Protein AF-A0A359EDD3-F1 (afdb_monomer_lite)

pLDDT: mean 87.88, std 15.97, range [33.66, 98.75]

Radius of gyration: 19.62 Å; chains: 1; bounding box: 52×40×59 Å

Foldseek 3Di:
DAAEEEEEEPDLLSVLLCVLVQLVVVVVVNHAYEYEDEPPDDPVSCVVCVVSVHHYDYPPDPDPPVDDPDDDDDDPDPDPQPPVNVVLVVLLLDLQSLQVVLLVVLVVLLVVLLCCCVVNNHQAYEYQFQQDQDNNLSNLQNCVVVVRAYEHEHPDDDQLVNLVVVLVPDPVNVQFWCPDPVSVVVCVVQVLQWDDDPPTITGSDRNSNQVSCVVSVSHFSRNSATQSGRHQAYEDQDPVRLVVSVVVPRDNNRYDDDHRSSCVVVVD

Sequence (268 aa):
MRPRVLFVPIHVASMVEMLPVAEQIAVEGRFEPLFFIFFAATRDQVEVLKQRGLSAIGPGLPTRDVNSQNEAAAPIVDKPLSFRKRIAKWMSHTTPTAFIWHWVEYLRMRDKARRVLRQERVAALVVLGDRHVGWETAFLREGNHLQIPSLIIPYSLTAPEGAFAYRRTLDDLHLYQVNTPFRRFIQHKYPIWTQQEGDDTFFFIPLGNALAAQVCGMMPDNPWVLGGGRATRMAVESRRLQKMLLAQGVAAEKMAVTGRASVDQITA

Structure (mmCIF, N/CA/C/O backbone):
data_AF-A0A359EDD3-F1
#
_entry.id   AF-A0A359EDD3-F1
#
loop_
_atom_site.group_PDB
_atom_site.id
_atom_site.type_symbol
_atom_site.label_atom_id
_atom_site.label_alt_id
_atom_site.label_comp_id
_atom_site.label_asym_id
_atom_site.label_entity_id
_atom_site.label_seq_id
_atom_site.pdbx_PDB_ins_code
_atom_site.Cartn_x
_atom_site.Cartn_y
_atom_site.Cartn_z
_atom_site.occupancy
_atom_site.B_iso_or_equiv
_atom_site.auth_seq_id
_atom_site.auth_comp_id
_atom_site.auth_asym_id
_atom_site.auth_atom_id
_atom_site.pdbx_PDB_model_num
ATOM 1 N N . MET A 1 1 ? -6.463 -5.759 27.269 1.00 80.06 1 MET A N 1
ATOM 2 C CA . MET A 1 1 ? -6.341 -4.826 26.125 1.00 80.06 1 MET A CA 1
ATOM 3 C C . MET A 1 1 ? -7.220 -5.328 24.994 1.00 80.06 1 MET A C 1
ATOM 5 O O . MET A 1 1 ? -7.216 -6.534 24.757 1.00 80.06 1 MET A O 1
ATOM 9 N N . ARG A 1 2 ? -7.998 -4.436 24.368 1.00 92.88 2 ARG A N 1
ATOM 10 C CA . ARG A 1 2 ? -8.864 -4.764 23.224 1.00 92.88 2 ARG A CA 1
ATOM 11 C C . ARG A 1 2 ? -8.000 -5.095 21.991 1.00 92.88 2 ARG A C 1
ATOM 13 O O . ARG A 1 2 ? -6.892 -4.566 21.899 1.00 92.88 2 ARG A O 1
ATOM 20 N N . PRO A 1 3 ? -8.445 -5.985 21.086 1.00 96.94 3 PRO A N 1
ATOM 21 C CA . PRO A 1 3 ? -7.767 -6.190 19.808 1.00 96.94 3 PRO A CA 1
ATOM 22 C C . PRO A 1 3 ? -7.764 -4.896 18.986 1.00 96.94 3 PRO A C 1
ATOM 24 O O . PRO A 1 3 ? -8.711 -4.108 19.064 1.00 96.94 3 PRO A O 1
ATOM 27 N N . ARG A 1 4 ? -6.706 -4.674 18.200 1.00 98.38 4 ARG A N 1
ATOM 28 C CA . ARG A 1 4 ? -6.521 -3.421 17.454 1.00 98.38 4 ARG A CA 1
ATOM 29 C C . ARG A 1 4 ? -6.809 -3.572 15.964 1.00 98.38 4 ARG A C 1
ATOM 31 O O . ARG A 1 4 ? -6.508 -4.613 15.379 1.00 98.38 4 ARG A O 1
ATOM 38 N N . VAL A 1 5 ? -7.340 -2.520 15.345 1.00 98.69 5 VAL A N 1
ATOM 39 C CA . VAL A 1 5 ? -7.411 -2.383 13.880 1.00 98.69 5 VAL A CA 1
ATOM 40 C C . VAL A 1 5 ? -6.332 -1.401 13.452 1.00 98.69 5 VAL A C 1
ATOM 42 O O . VAL A 1 5 ? -6.341 -0.247 13.880 1.00 98.69 5 VAL A O 1
ATOM 45 N N . LEU A 1 6 ? -5.376 -1.871 12.651 1.00 98.69 6 LEU A N 1
ATOM 46 C CA . LEU A 1 6 ? -4.232 -1.067 12.230 1.00 98.69 6 LEU A CA 1
ATOM 47 C C . LEU A 1 6 ? -4.514 -0.390 10.888 1.00 98.69 6 LEU A C 1
ATOM 49 O O . LEU A 1 6 ? -4.650 -1.062 9.868 1.00 98.69 6 LEU A O 1
ATOM 53 N N . PHE A 1 7 ? -4.524 0.936 10.892 1.00 98.31 7 PHE A N 1
ATOM 54 C CA . PHE A 1 7 ? -4.644 1.791 9.718 1.00 98.31 7 PHE A CA 1
ATOM 55 C C . PHE A 1 7 ? -3.257 2.179 9.209 1.00 98.31 7 PHE A C 1
ATOM 57 O O . PHE A 1 7 ? -2.416 2.646 9.980 1.00 98.31 7 PHE A O 1
ATOM 64 N N . VAL A 1 8 ? -3.003 2.006 7.913 1.00 97.19 8 VAL A N 1
ATOM 65 C CA . VAL A 1 8 ? -1.691 2.252 7.291 1.00 97.19 8 VAL A CA 1
ATOM 66 C C . VAL A 1 8 ? -1.825 3.299 6.175 1.00 97.19 8 VAL A C 1
ATOM 68 O O . VAL A 1 8 ? -1.763 2.954 4.995 1.00 97.19 8 VAL A O 1
ATOM 71 N N . PRO A 1 9 ? -2.034 4.585 6.512 1.00 94.88 9 PRO A N 1
ATOM 72 C CA . PRO A 1 9 ? -2.100 5.644 5.512 1.00 94.88 9 PRO A CA 1
ATOM 73 C C . PRO A 1 9 ? -0.720 5.925 4.906 1.00 94.88 9 PRO A C 1
ATOM 75 O O . PRO A 1 9 ? 0.294 5.933 5.606 1.00 94.88 9 PRO A O 1
ATOM 78 N N . ILE A 1 10 ? -0.682 6.225 3.608 1.00 91.38 10 ILE A N 1
ATOM 79 C CA . ILE A 1 10 ? 0.565 6.535 2.885 1.00 91.38 10 ILE A CA 1
ATOM 80 C C . ILE A 1 10 ? 0.790 8.040 2.691 1.00 91.38 10 ILE A C 1
ATOM 82 O O . ILE A 1 10 ? 1.907 8.474 2.422 1.00 91.38 10 ILE A O 1
ATOM 86 N N . HIS A 1 11 ? -0.267 8.839 2.842 1.00 89.94 11 HIS A N 1
ATOM 87 C CA . HIS A 1 11 ? -0.243 10.301 2.819 1.00 89.94 11 HIS A CA 1
ATOM 88 C C . HIS A 1 11 ? -1.391 10.884 3.658 1.00 89.94 11 HIS A C 1
ATOM 90 O O . HIS A 1 11 ? -2.332 10.186 4.040 1.00 89.94 11 HIS A O 1
ATOM 96 N N . VAL A 1 12 ? -1.367 12.196 3.890 1.00 89.88 12 VAL A N 1
ATOM 97 C CA . VAL A 1 12 ? -2.357 12.914 4.717 1.00 89.88 12 VAL A CA 1
ATOM 98 C C . VAL A 1 12 ? -3.788 12.669 4.253 1.00 89.88 12 VAL A C 1
ATOM 100 O O . VAL A 1 12 ? -4.636 12.292 5.051 1.00 89.88 12 VAL A O 1
ATOM 103 N N . ALA A 1 13 ? -4.053 12.806 2.952 1.00 90.56 13 ALA A N 1
ATOM 104 C CA . ALA A 1 13 ? -5.409 12.622 2.440 1.00 90.56 13 ALA A CA 1
ATOM 105 C C . ALA A 1 13 ? -5.946 11.190 2.654 1.00 90.56 13 ALA A C 1
ATOM 107 O O . ALA A 1 13 ? -7.120 11.018 2.951 1.00 90.56 13 ALA A O 1
ATOM 108 N N . SER A 1 14 ? -5.077 10.170 2.617 1.00 91.94 14 SER A N 1
ATOM 109 C CA . SER A 1 14 ? -5.462 8.788 2.925 1.00 91.94 14 SER A CA 1
ATOM 110 C C . SER A 1 14 ? -5.741 8.576 4.406 1.00 91.94 14 SER A C 1
ATOM 112 O O . SER A 1 14 ? -6.613 7.794 4.755 1.00 91.94 14 SER A O 1
ATOM 114 N N . MET A 1 15 ? -5.034 9.300 5.280 1.00 93.69 15 MET A N 1
ATOM 115 C CA . MET A 1 15 ? -5.335 9.299 6.708 1.00 93.69 15 MET A CA 1
ATOM 116 C C . MET A 1 15 ? -6.723 9.890 6.949 1.00 93.69 15 MET A C 1
ATOM 118 O O . MET A 1 15 ? -7.515 9.268 7.643 1.00 93.69 15 MET A O 1
ATOM 122 N N . VAL A 1 16 ? -7.032 11.036 6.333 1.00 92.44 16 VAL A N 1
ATOM 123 C CA . VAL A 1 16 ? -8.348 11.686 6.440 1.00 92.44 16 VAL A CA 1
ATOM 124 C C . VAL A 1 16 ? -9.464 10.772 5.932 1.00 92.44 16 VAL A C 1
ATOM 126 O O . VAL A 1 16 ? -10.475 10.637 6.610 1.00 92.44 16 VAL A O 1
ATOM 129 N N . GLU A 1 17 ? -9.257 10.080 4.809 1.00 93.00 17 GLU A N 1
ATOM 130 C CA . GLU A 1 17 ? -10.226 9.112 4.272 1.00 93.00 17 GLU A CA 1
ATOM 131 C C . GLU A 1 17 ? -10.519 7.955 5.241 1.00 93.00 17 GLU A C 1
ATOM 133 O O . GLU A 1 17 ? -11.627 7.428 5.279 1.00 93.00 17 GLU A O 1
ATOM 138 N N . MET A 1 18 ? -9.529 7.563 6.044 1.00 95.88 18 MET A N 1
ATOM 139 C CA . MET A 1 18 ? -9.649 6.483 7.022 1.00 95.88 18 MET A CA 1
ATOM 140 C C . MET A 1 18 ? -10.273 6.924 8.355 1.00 95.88 18 MET A C 1
ATOM 142 O O . MET A 1 18 ? -10.717 6.059 9.112 1.00 95.88 18 MET A O 1
ATOM 146 N N . LEU A 1 19 ? -10.307 8.230 8.665 1.00 95.75 19 LEU A N 1
ATOM 147 C CA . LEU A 1 19 ? -10.782 8.740 9.960 1.00 95.75 19 LEU A CA 1
ATOM 148 C C . LEU A 1 19 ? -12.227 8.330 10.282 1.00 95.75 19 LEU A C 1
ATOM 150 O O . LEU A 1 19 ? -12.414 7.784 11.367 1.00 95.75 19 LEU A O 1
ATOM 154 N N . PRO A 1 20 ? -13.222 8.487 9.384 1.00 95.69 20 PRO A N 1
ATOM 155 C CA . PRO A 1 20 ? -14.606 8.123 9.700 1.00 95.69 20 PRO A CA 1
ATOM 156 C C . PRO A 1 20 ? -14.750 6.646 10.087 1.00 95.69 20 PRO A C 1
ATOM 158 O O . PRO A 1 20 ? -15.452 6.301 11.034 1.00 95.69 20 PRO A O 1
ATOM 161 N N . VAL A 1 21 ? -14.012 5.762 9.405 1.00 96.56 21 VAL A N 1
ATOM 162 C CA . VAL A 1 21 ? -14.005 4.326 9.717 1.00 96.56 21 VAL A CA 1
ATOM 163 C C . VAL A 1 21 ? -13.334 4.057 11.063 1.00 96.56 21 VAL A C 1
ATOM 165 O O . VAL A 1 21 ? -13.834 3.259 11.852 1.00 96.56 21 VAL A O 1
ATOM 168 N N . ALA A 1 22 ? -12.214 4.721 11.356 1.00 97.56 22 ALA A N 1
ATOM 169 C CA . ALA A 1 22 ? -11.535 4.584 12.642 1.00 97.56 22 ALA A CA 1
ATOM 170 C C . ALA A 1 22 ? -12.403 5.067 13.816 1.00 97.56 22 ALA A C 1
ATOM 172 O O . ALA A 1 22 ? -12.448 4.407 14.853 1.00 97.56 22 ALA A O 1
ATOM 173 N N . GLU A 1 23 ? -13.107 6.184 13.645 1.00 96.38 23 GLU A N 1
ATOM 174 C CA . GLU A 1 23 ? -14.012 6.757 14.644 1.00 96.38 23 GLU A CA 1
ATOM 175 C C . GLU A 1 23 ? -15.200 5.841 14.913 1.00 96.38 23 GLU A C 1
ATOM 177 O O . GLU A 1 23 ? -15.484 5.535 16.070 1.00 96.38 23 GLU A O 1
ATOM 182 N N . GLN A 1 24 ? -15.828 5.316 13.860 1.00 96.06 24 GLN A N 1
ATOM 183 C CA . GLN A 1 24 ? -16.922 4.362 14.003 1.00 96.06 24 GLN A CA 1
ATOM 184 C C . GLN A 1 24 ? -16.474 3.093 14.750 1.00 96.06 24 GLN A C 1
ATOM 186 O O . GLN A 1 24 ? -17.150 2.640 15.674 1.00 96.06 24 GLN A O 1
ATOM 191 N N . ILE A 1 25 ? -15.287 2.562 14.431 1.00 96.81 25 ILE A N 1
ATOM 192 C CA . ILE A 1 25 ? -14.702 1.418 15.148 1.00 96.81 25 ILE A CA 1
ATOM 193 C C . ILE A 1 25 ? -14.463 1.741 16.632 1.00 96.81 25 ILE A C 1
ATOM 195 O O . ILE A 1 25 ? -14.704 0.887 17.491 1.00 96.81 25 ILE A O 1
ATOM 199 N N . ALA A 1 26 ? -13.997 2.954 16.947 1.00 96.69 26 ALA A N 1
ATOM 200 C CA . ALA A 1 26 ? -13.789 3.388 18.327 1.00 96.69 26 ALA A CA 1
ATOM 201 C C . ALA A 1 26 ? -15.108 3.469 19.110 1.00 96.69 26 ALA A C 1
ATOM 203 O O . ALA A 1 26 ? -15.165 2.987 20.244 1.00 96.69 26 ALA A O 1
ATOM 204 N N . VAL A 1 27 ? -16.161 4.026 18.499 1.00 96.56 27 VAL A N 1
ATOM 205 C CA . VAL A 1 27 ? -17.504 4.154 19.091 1.00 96.56 27 VAL A CA 1
ATOM 206 C C . VAL A 1 27 ? -18.114 2.784 19.386 1.00 96.56 27 VAL A C 1
ATOM 208 O O . VAL A 1 27 ? -18.634 2.567 20.478 1.00 96.56 27 VAL A O 1
ATOM 211 N N . GLU A 1 28 ? -17.998 1.828 18.462 1.00 96.19 28 GLU A N 1
ATOM 212 C CA . GLU A 1 28 ? -18.491 0.458 18.668 1.00 96.19 28 GLU A CA 1
ATOM 213 C C . GLU A 1 28 ? -17.780 -0.273 19.815 1.00 96.19 28 GLU A C 1
ATOM 215 O O . GLU A 1 28 ? -18.308 -1.234 20.379 1.00 96.19 28 GLU A O 1
ATOM 220 N N . GLY A 1 29 ? -16.555 0.140 20.151 1.00 95.25 29 GLY A N 1
ATOM 221 C CA . GLY A 1 29 ? -15.815 -0.330 21.319 1.00 95.25 29 GLY A CA 1
ATOM 222 C C . GLY A 1 29 ? -15.341 -1.786 21.258 1.00 95.25 29 GLY A C 1
ATOM 223 O O . GLY A 1 29 ? -14.688 -2.244 22.200 1.00 95.25 29 GLY A O 1
ATOM 224 N N . ARG A 1 30 ? -15.623 -2.517 20.170 1.00 96.94 30 ARG A N 1
ATOM 225 C CA . ARG A 1 30 ? -15.166 -3.905 19.952 1.00 96.94 30 ARG A CA 1
ATOM 226 C C . ARG A 1 30 ? -13.672 -3.981 19.655 1.00 96.94 30 ARG A C 1
ATOM 228 O O . ARG A 1 30 ? -12.996 -4.895 20.127 1.00 96.94 30 ARG A O 1
ATOM 235 N N . PHE A 1 31 ? -13.162 -3.004 18.911 1.00 97.88 31 PHE A N 1
ATOM 236 C CA . PHE A 1 31 ? -11.750 -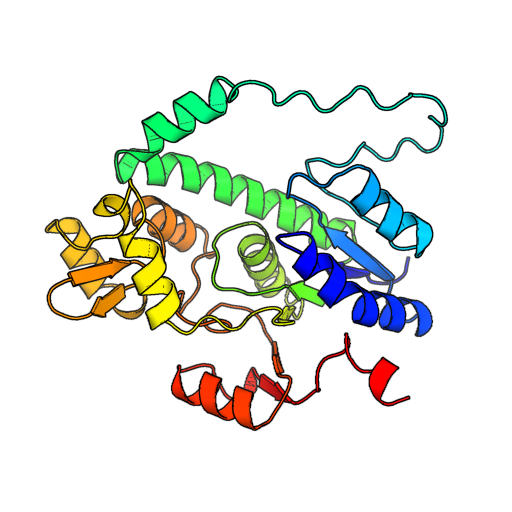2.872 18.577 1.00 97.88 31 PHE A CA 1
ATOM 237 C C . PHE A 1 31 ? -11.234 -1.485 18.952 1.00 97.88 31 PHE A C 1
ATOM 239 O O . PHE A 1 31 ? -12.005 -0.557 19.179 1.00 97.88 31 PHE A O 1
ATOM 246 N N . GLU A 1 32 ? -9.914 -1.349 19.023 1.00 97.88 32 GLU A N 1
ATOM 247 C CA . GLU A 1 32 ? -9.246 -0.061 19.205 1.00 97.88 32 GLU A CA 1
ATOM 248 C C . GLU A 1 32 ? -8.505 0.322 17.908 1.00 97.88 32 GLU A C 1
ATOM 250 O O . GLU A 1 32 ? -7.659 -0.452 17.443 1.00 97.88 32 GLU A O 1
ATOM 255 N N . PRO A 1 33 ? -8.802 1.478 17.288 1.00 98.19 33 PRO A N 1
ATOM 256 C CA . PRO A 1 33 ? -8.086 1.924 16.100 1.00 98.19 33 PRO A CA 1
ATOM 257 C C . PRO A 1 33 ? -6.659 2.367 16.448 1.00 98.19 33 PRO A C 1
ATOM 259 O O . PRO A 1 33 ? -6.413 3.060 17.438 1.00 98.19 33 PRO A O 1
ATOM 262 N N . LEU A 1 34 ? -5.708 1.991 15.598 1.00 97.69 34 LEU A N 1
ATOM 263 C CA . LEU A 1 34 ? -4.304 2.369 15.705 1.00 97.69 34 LEU A CA 1
ATOM 264 C C . LEU A 1 34 ? -3.781 2.783 14.331 1.00 97.69 34 LEU A C 1
ATOM 266 O O . LEU A 1 34 ? -3.897 2.022 13.379 1.00 97.69 34 LEU A O 1
ATOM 270 N N . PHE A 1 35 ? -3.152 3.948 14.224 1.00 97.12 35 PHE A N 1
ATOM 271 C CA . PHE A 1 35 ? -2.538 4.412 12.981 1.00 97.12 35 PHE A CA 1
ATOM 272 C C . PHE A 1 35 ? -1.037 4.118 12.951 1.00 97.12 35 PHE A C 1
ATOM 274 O O . PHE A 1 35 ? -0.317 4.400 13.908 1.00 97.12 35 PHE A O 1
ATOM 281 N N . PHE A 1 36 ? -0.540 3.595 11.830 1.00 96.00 36 PHE A N 1
ATOM 282 C CA . PHE A 1 36 ? 0.887 3.478 11.549 1.00 96.00 36 PHE A CA 1
ATOM 28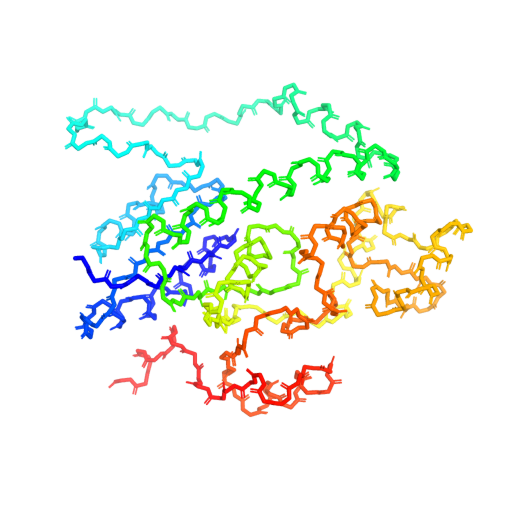3 C C . PHE A 1 36 ? 1.334 4.586 10.589 1.00 96.00 36 PHE A C 1
ATOM 285 O O . PHE A 1 36 ? 1.126 4.500 9.379 1.00 96.00 36 PHE A O 1
ATOM 292 N N . ILE A 1 37 ? 1.975 5.625 11.124 1.00 92.69 37 ILE A N 1
ATOM 293 C CA . ILE A 1 37 ? 2.382 6.818 10.375 1.00 92.69 37 ILE A CA 1
ATOM 294 C C . ILE A 1 37 ? 3.864 6.732 10.004 1.00 92.69 37 ILE A C 1
ATOM 296 O O . ILE A 1 37 ? 4.741 6.723 10.868 1.00 92.69 37 ILE A O 1
ATOM 300 N N . PHE A 1 38 ? 4.163 6.672 8.707 1.00 88.50 38 PHE A N 1
ATOM 301 C CA . PHE A 1 38 ? 5.537 6.515 8.205 1.00 88.50 38 PHE A CA 1
ATOM 302 C C . PHE A 1 38 ? 5.953 7.541 7.149 1.00 88.50 38 PHE A C 1
ATOM 304 O O . PHE A 1 38 ? 7.121 7.566 6.758 1.00 88.50 38 PHE A O 1
ATOM 311 N N . PHE A 1 39 ? 5.025 8.374 6.685 1.00 82.44 39 PHE A N 1
ATOM 312 C CA . PHE A 1 39 ? 5.356 9.559 5.903 1.00 82.44 39 PHE A CA 1
ATOM 313 C C . PHE A 1 39 ? 5.823 10.684 6.836 1.00 82.44 39 PHE A C 1
ATOM 315 O O . PHE A 1 39 ? 5.718 10.573 8.060 1.00 82.44 39 PHE A O 1
ATOM 322 N N . ALA A 1 40 ? 6.377 11.755 6.262 1.00 72.62 40 ALA A N 1
ATOM 323 C CA . ALA A 1 40 ? 6.749 12.953 7.008 1.00 72.62 40 ALA A CA 1
ATOM 324 C C . ALA A 1 40 ? 5.478 13.647 7.512 1.00 72.62 40 ALA A C 1
ATOM 326 O O . ALA A 1 40 ? 4.966 14.567 6.878 1.00 72.62 40 ALA A O 1
ATOM 327 N N . ALA A 1 41 ? 4.929 13.136 8.609 1.00 65.50 41 ALA A N 1
ATOM 328 C CA . ALA A 1 41 ? 3.743 13.707 9.197 1.00 65.50 41 ALA A CA 1
ATOM 329 C C . ALA A 1 41 ? 4.098 15.012 9.900 1.00 65.50 41 ALA A C 1
ATOM 331 O O . ALA A 1 41 ? 5.079 15.082 10.647 1.00 65.50 41 ALA A O 1
ATOM 332 N N . THR A 1 42 ? 3.313 16.055 9.648 1.00 71.94 42 THR A N 1
ATOM 333 C CA . THR A 1 42 ? 3.446 17.304 10.398 1.00 71.94 42 THR A CA 1
ATOM 334 C C . THR A 1 42 ? 2.980 17.077 11.837 1.00 71.94 42 THR A C 1
ATOM 336 O O . THR A 1 42 ? 2.195 16.162 12.107 1.00 71.94 42 THR A O 1
ATOM 339 N N . ARG A 1 43 ? 3.448 17.911 12.779 1.00 72.62 43 ARG A N 1
ATOM 340 C CA . ARG A 1 43 ? 2.944 17.888 14.167 1.00 72.62 43 ARG A CA 1
ATOM 341 C C . ARG A 1 43 ? 1.412 17.965 14.185 1.00 72.62 43 ARG A C 1
ATOM 343 O O . ARG A 1 43 ? 0.784 17.196 14.903 1.00 72.62 43 ARG A O 1
ATOM 350 N N . ASP A 1 44 ? 0.841 18.783 13.304 1.00 75.25 44 ASP A N 1
ATOM 351 C CA . ASP A 1 44 ? -0.604 18.973 13.163 1.00 75.25 44 ASP A CA 1
ATOM 352 C C . ASP A 1 44 ? -1.348 17.674 12.840 1.00 75.25 44 ASP A C 1
ATOM 354 O O . ASP A 1 44 ? -2.427 17.434 13.360 1.00 75.25 44 ASP A O 1
ATOM 358 N N . GLN A 1 45 ? -0.775 16.784 12.029 1.00 79.25 45 GLN A N 1
ATOM 359 C CA . GLN A 1 45 ? -1.445 15.534 11.646 1.00 79.25 45 GLN A CA 1
ATOM 360 C C . GLN A 1 45 ? -1.502 14.532 12.795 1.00 79.25 45 GLN A C 1
ATOM 362 O O . GLN A 1 45 ? -2.498 13.831 12.966 1.00 79.25 45 GLN A O 1
ATOM 367 N N . VAL A 1 46 ? -0.443 14.479 13.602 1.00 82.06 46 VAL A N 1
ATOM 368 C CA . VAL A 1 46 ? -0.435 13.689 14.838 1.00 82.06 46 VAL A CA 1
ATOM 369 C C . VAL A 1 46 ? -1.409 14.293 15.846 1.00 82.06 46 VAL A C 1
ATOM 371 O O . VAL A 1 46 ? -2.096 13.558 16.552 1.00 82.06 46 VAL A O 1
ATOM 374 N N . GLU A 1 47 ? -1.499 15.621 15.888 1.00 84.75 47 GLU A N 1
ATOM 375 C CA . GLU A 1 47 ? -2.422 16.335 16.763 1.00 84.75 47 GLU A CA 1
ATOM 376 C C . GLU A 1 47 ? -3.887 16.100 16.376 1.00 84.75 47 GLU A C 1
ATOM 378 O O . GLU A 1 47 ? -4.699 15.851 17.260 1.00 84.75 47 GLU A O 1
ATOM 383 N N . VAL A 1 48 ? -4.222 16.036 15.080 1.00 89.06 48 VAL A N 1
ATOM 384 C CA . VAL A 1 48 ? -5.572 15.657 14.614 1.00 89.06 48 VAL A CA 1
ATOM 385 C C . VAL A 1 48 ? -5.985 14.288 15.161 1.00 89.06 48 VAL A C 1
ATOM 387 O O . VAL A 1 48 ? -7.118 14.125 15.610 1.00 89.06 48 VAL A O 1
ATOM 390 N N . LEU A 1 49 ? -5.078 13.305 15.161 1.00 91.75 49 LEU A N 1
ATOM 391 C CA . LEU A 1 49 ? -5.364 11.984 15.729 1.00 91.75 49 LEU A CA 1
ATOM 392 C C . LEU A 1 49 ? -5.574 12.063 17.246 1.00 91.75 49 LEU A C 1
ATOM 394 O O . LEU A 1 49 ? -6.543 11.503 17.753 1.00 91.75 49 LEU A O 1
ATOM 398 N N . LYS A 1 50 ? -4.725 12.808 17.964 1.00 89.94 50 LYS A N 1
ATOM 399 C CA . LYS A 1 50 ? -4.853 12.993 19.418 1.00 89.94 50 LYS A CA 1
ATOM 400 C C . LYS A 1 50 ? -6.151 13.691 19.815 1.00 89.94 50 LYS A C 1
ATOM 402 O O . LYS A 1 50 ? -6.820 13.223 20.730 1.00 89.94 50 LYS A O 1
ATOM 407 N N . GLN A 1 51 ? -6.525 14.765 19.120 1.00 92.06 51 GLN A N 1
ATOM 408 C CA . GLN A 1 51 ? -7.768 15.507 19.355 1.00 92.06 51 GLN A CA 1
ATOM 409 C C . GLN A 1 51 ? -9.008 14.627 19.163 1.00 92.06 51 GLN A C 1
ATOM 411 O O . GLN A 1 51 ? -10.010 14.816 19.844 1.00 92.06 51 GLN A O 1
ATOM 416 N N . ARG A 1 52 ? -8.920 13.628 18.278 1.00 93.19 52 ARG A N 1
ATOM 417 C CA . ARG A 1 52 ? -9.965 12.623 18.034 1.00 93.19 52 ARG A CA 1
ATOM 418 C C . ARG A 1 52 ? -9.863 11.398 18.954 1.00 93.19 52 ARG A C 1
ATOM 420 O O . ARG A 1 52 ? -10.611 10.442 18.784 1.00 93.19 52 ARG A O 1
ATOM 427 N N . GLY A 1 53 ? -8.934 11.389 19.913 1.00 94.06 53 GLY A N 1
ATOM 428 C CA . GLY A 1 53 ? -8.716 10.261 20.825 1.00 94.06 53 GLY A CA 1
ATOM 429 C C . GLY A 1 53 ? -8.141 9.007 20.153 1.00 94.06 53 GLY A C 1
ATOM 430 O O . GLY A 1 53 ? -8.260 7.909 20.695 1.00 94.06 53 GLY A O 1
ATOM 431 N N . LEU A 1 54 ? -7.522 9.144 18.977 1.00 95.62 54 LEU A N 1
ATOM 432 C CA . LEU A 1 54 ? -6.970 8.044 18.187 1.00 95.62 54 LEU A CA 1
ATOM 433 C C . LEU A 1 54 ? -5.472 7.861 18.464 1.00 95.62 54 LEU A C 1
ATOM 435 O O . LEU A 1 54 ? -4.703 8.818 18.566 1.00 95.62 54 LEU A O 1
ATOM 439 N N . SER A 1 55 ? -5.038 6.603 18.556 1.00 94.44 55 SER A N 1
ATOM 440 C CA . SER A 1 55 ? -3.632 6.259 18.791 1.00 94.44 55 SER A CA 1
ATOM 441 C C . SER A 1 55 ? -2.832 6.192 17.491 1.00 94.44 55 SER A C 1
ATOM 443 O O . SER A 1 55 ? -3.329 5.723 16.466 1.00 94.44 55 SER A O 1
ATOM 445 N N . ALA A 1 56 ? -1.552 6.567 17.552 1.00 94.25 56 ALA A N 1
ATOM 446 C CA . ALA A 1 56 ? -0.617 6.435 16.439 1.00 94.25 56 ALA A CA 1
ATOM 447 C C . ALA A 1 56 ? 0.763 5.933 16.885 1.00 94.25 56 ALA A C 1
ATOM 449 O O . ALA A 1 56 ? 1.251 6.271 17.963 1.00 94.25 56 ALA A O 1
ATOM 450 N N . ILE A 1 57 ? 1.404 5.145 16.022 1.00 93.88 57 ILE A N 1
ATOM 451 C CA . ILE A 1 57 ? 2.789 4.671 16.127 1.00 93.88 57 ILE A CA 1
ATOM 452 C C . ILE A 1 57 ? 3.496 4.864 14.782 1.00 93.88 57 ILE A C 1
ATOM 454 O O . ILE A 1 57 ? 2.855 4.961 13.739 1.00 93.88 57 ILE A O 1
ATOM 458 N N . GLY A 1 58 ? 4.826 4.919 14.767 1.00 90.50 58 GLY A N 1
ATOM 459 C CA . GLY A 1 58 ? 5.542 5.118 13.510 1.00 90.50 58 GLY A CA 1
ATOM 460 C C . GLY A 1 58 ? 7.043 5.329 13.672 1.00 90.50 58 GLY A C 1
ATOM 461 O O . GLY A 1 58 ? 7.493 5.694 14.753 1.00 90.50 58 GLY A O 1
ATOM 462 N N . PRO A 1 59 ? 7.856 5.094 12.625 1.00 80.94 59 PRO A N 1
ATOM 463 C CA . PRO A 1 59 ? 9.295 5.374 12.651 1.00 80.94 59 PRO A CA 1
ATOM 464 C C . PRO A 1 59 ? 9.655 6.857 12.846 1.00 80.94 59 PRO A C 1
ATOM 466 O O . PRO A 1 59 ? 10.792 7.127 13.213 1.00 80.94 59 PRO A O 1
ATOM 469 N N . GLY A 1 60 ? 8.735 7.789 12.576 1.00 65.75 60 GLY A N 1
ATOM 470 C CA . GLY A 1 60 ? 8.967 9.236 12.676 1.00 65.75 60 GLY A CA 1
ATOM 471 C C . GLY A 1 60 ? 8.173 9.941 13.776 1.00 65.75 60 GLY A C 1
ATOM 472 O O . GLY A 1 60 ? 8.225 11.164 13.852 1.00 65.75 60 GLY A O 1
ATOM 473 N N . LEU A 1 61 ? 7.424 9.202 14.600 1.00 70.75 61 LEU A N 1
ATOM 474 C CA . LEU A 1 61 ? 6.677 9.802 15.702 1.00 70.75 61 LEU A CA 1
ATOM 475 C C . LEU A 1 61 ? 7.584 9.947 16.928 1.00 70.75 61 LEU A C 1
ATOM 477 O O . LEU A 1 61 ? 8.400 9.050 17.165 1.00 70.75 61 LEU A O 1
ATOM 481 N N . PRO A 1 62 ? 7.442 11.033 17.715 1.00 59.09 62 PRO A N 1
ATOM 482 C CA . PRO A 1 62 ? 8.081 11.120 19.019 1.00 59.09 62 PRO A CA 1
ATOM 483 C C . PRO A 1 62 ? 7.755 9.846 19.796 1.00 59.09 62 PRO A C 1
ATOM 485 O O . PRO A 1 62 ? 6.591 9.434 19.859 1.00 59.09 62 PRO A O 1
ATOM 488 N N . THR A 1 63 ? 8.779 9.188 20.338 1.00 49.91 63 THR A N 1
ATOM 489 C CA . THR A 1 63 ? 8.563 8.100 21.290 1.00 49.91 63 THR A CA 1
ATOM 490 C C . THR A 1 63 ? 7.648 8.609 22.391 1.00 49.91 63 THR A C 1
ATOM 492 O O . THR A 1 63 ? 7.702 9.782 22.746 1.00 49.91 63 THR A O 1
ATOM 495 N N . ARG A 1 64 ? 6.757 7.730 22.846 1.00 44.94 64 ARG A N 1
ATOM 496 C CA . ARG A 1 64 ? 5.649 7.980 23.770 1.00 44.94 64 ARG A CA 1
ATOM 497 C C . ARG A 1 64 ? 6.167 8.480 25.132 1.00 44.94 64 ARG A C 1
ATOM 499 O O . ARG A 1 64 ? 6.113 7.740 26.104 1.00 44.94 64 ARG A O 1
ATOM 506 N N . ASP A 1 65 ? 6.686 9.702 25.197 1.00 35.62 65 ASP A N 1
ATOM 507 C CA . ASP A 1 65 ? 7.013 10.383 26.442 1.00 35.62 65 ASP A CA 1
ATOM 508 C C . ASP A 1 65 ? 5.736 11.019 26.966 1.00 35.62 65 ASP A C 1
ATOM 510 O O . ASP A 1 65 ? 5.195 11.978 26.418 1.00 35.62 65 ASP A O 1
ATOM 514 N N . VAL A 1 66 ? 5.229 10.417 28.034 1.00 40.91 66 VAL A N 1
ATOM 515 C CA . VAL A 1 66 ? 3.977 10.777 28.702 1.00 40.91 66 VAL A CA 1
ATOM 516 C C . VAL A 1 66 ? 4.092 12.117 29.456 1.00 40.91 66 VAL A C 1
ATOM 518 O O . VAL A 1 66 ? 3.087 12.588 29.963 1.00 40.91 66 VAL A O 1
ATOM 521 N N . ASN A 1 67 ? 5.257 12.788 29.481 1.00 34.44 67 ASN A N 1
ATOM 522 C CA . ASN A 1 67 ? 5.496 13.930 30.380 1.00 34.44 67 ASN A CA 1
ATOM 523 C C . ASN A 1 67 ? 6.211 15.175 29.805 1.00 34.44 67 ASN A C 1
ATOM 525 O O . ASN A 1 67 ? 6.553 16.060 30.582 1.00 34.44 67 ASN A O 1
ATOM 529 N N . SER A 1 68 ? 6.418 15.330 28.493 1.00 41.31 68 SER A N 1
ATOM 530 C CA . SER A 1 68 ? 7.073 16.542 27.949 1.00 41.31 68 SER A CA 1
ATOM 531 C C . SER A 1 68 ? 6.092 17.514 27.282 1.00 41.31 68 SER A C 1
ATOM 533 O O . SER A 1 68 ? 6.155 17.804 26.088 1.00 41.31 68 SER A O 1
ATOM 535 N N . GLN A 1 69 ? 5.182 18.080 28.078 1.00 39.69 69 GLN A N 1
ATOM 536 C CA . GLN A 1 69 ? 4.549 19.357 27.736 1.00 39.69 69 GLN A CA 1
ATOM 537 C C . GLN A 1 69 ? 5.554 20.478 28.033 1.00 39.69 69 GLN A C 1
ATOM 539 O O . GLN A 1 69 ? 5.566 20.966 29.154 1.00 39.69 69 GLN A O 1
ATOM 544 N N . ASN A 1 70 ? 6.456 20.797 27.095 1.00 41.25 70 ASN A N 1
ATOM 545 C CA . ASN A 1 70 ? 7.108 22.115 26.925 1.00 41.25 70 ASN A CA 1
ATOM 546 C C . ASN A 1 70 ? 8.349 22.024 26.020 1.00 41.25 70 ASN A C 1
ATOM 548 O O . ASN A 1 70 ? 9.465 22.279 26.458 1.00 41.25 70 ASN A O 1
ATOM 552 N N . GLU A 1 71 ? 8.165 21.734 24.732 1.00 40.12 71 GLU A N 1
ATOM 553 C CA . GLU A 1 71 ? 9.159 22.137 23.729 1.00 40.12 71 GLU A CA 1
ATOM 554 C C . GLU A 1 71 ? 8.461 22.762 22.519 1.00 40.12 71 GLU A C 1
ATOM 556 O O . GLU A 1 71 ? 7.846 22.091 21.676 1.00 40.12 71 GLU A O 1
ATOM 561 N N . ALA A 1 72 ? 8.554 24.094 22.465 1.00 40.53 72 ALA A N 1
ATOM 562 C CA . ALA A 1 72 ? 8.143 24.910 21.336 1.00 40.53 72 ALA A CA 1
ATOM 563 C C . ALA A 1 72 ? 8.700 24.327 20.028 1.00 40.53 72 ALA A C 1
ATOM 565 O O . ALA A 1 72 ? 9.850 23.892 19.943 1.00 40.53 72 ALA A O 1
ATOM 566 N N . ALA A 1 73 ? 7.848 24.273 19.005 1.00 41.00 73 ALA A N 1
ATOM 567 C CA . ALA A 1 73 ? 8.203 23.740 17.701 1.00 41.00 73 ALA A CA 1
ATOM 568 C C . ALA A 1 73 ? 9.315 24.578 17.067 1.00 41.00 73 ALA A C 1
ATOM 570 O O . ALA A 1 73 ? 9.068 25.676 16.575 1.00 41.00 73 ALA A O 1
ATOM 571 N N . ALA A 1 74 ? 10.535 24.040 17.040 1.00 35.69 74 ALA A N 1
ATOM 572 C CA . ALA A 1 74 ? 11.544 24.540 16.125 1.00 35.69 74 ALA A CA 1
ATOM 573 C C . ALA A 1 74 ? 11.003 24.408 14.686 1.00 35.69 74 ALA A C 1
ATOM 575 O O . ALA A 1 74 ? 10.436 23.358 14.349 1.00 35.69 74 ALA A O 1
ATOM 576 N N . PRO A 1 75 ? 11.153 25.441 13.839 1.00 33.66 75 PRO A N 1
ATOM 577 C CA . PRO A 1 75 ? 10.706 25.388 12.456 1.00 33.66 75 PRO A CA 1
ATOM 578 C C . PRO A 1 75 ? 11.367 24.208 11.740 1.00 33.66 75 PRO A C 1
ATOM 580 O O . PRO A 1 75 ? 12.570 23.962 11.878 1.00 33.66 75 PRO A O 1
ATOM 583 N N . ILE A 1 76 ? 10.568 23.462 10.975 1.00 45.34 76 ILE A N 1
ATOM 584 C CA . ILE A 1 76 ? 11.063 22.402 10.097 1.00 45.34 76 ILE A CA 1
ATOM 585 C C . ILE A 1 76 ? 11.761 23.102 8.929 1.00 45.34 76 ILE A C 1
ATOM 587 O O . ILE A 1 76 ? 11.161 23.390 7.902 1.00 45.34 76 ILE A O 1
ATOM 591 N N . VAL A 1 77 ? 13.034 23.435 9.125 1.00 35.94 77 VAL A N 1
ATOM 592 C CA . VAL A 1 77 ? 13.933 23.838 8.045 1.00 35.94 77 VAL A CA 1
ATOM 593 C C . VAL A 1 77 ? 14.056 22.643 7.104 1.00 35.94 77 VAL A C 1
ATOM 595 O O . VAL A 1 77 ? 14.345 21.536 7.574 1.00 35.94 77 VAL A O 1
ATOM 598 N N . ASP A 1 78 ? 13.854 22.857 5.801 1.00 39.84 78 ASP A N 1
ATOM 599 C CA . ASP A 1 78 ? 14.179 21.887 4.754 1.00 39.84 78 ASP A CA 1
ATOM 600 C C . ASP A 1 78 ? 15.659 21.517 4.874 1.00 39.84 78 ASP A C 1
ATOM 602 O O . ASP A 1 78 ? 16.558 22.183 4.357 1.00 39.84 78 ASP A O 1
ATOM 606 N N . LYS A 1 79 ? 15.941 20.466 5.650 1.00 40.44 79 LYS A N 1
ATOM 607 C CA . LYS A 1 79 ? 17.306 19.992 5.827 1.00 40.44 79 LYS A CA 1
ATOM 608 C C . LYS A 1 79 ? 17.774 19.483 4.463 1.00 40.44 79 LYS A C 1
ATOM 610 O O . LYS A 1 79 ? 17.074 18.654 3.870 1.00 40.44 79 LYS A O 1
ATOM 615 N N . PRO A 1 80 ? 18.950 19.919 3.974 1.00 43.44 80 PRO A N 1
ATOM 616 C CA . PRO A 1 80 ? 19.498 19.427 2.719 1.00 43.44 80 PRO A CA 1
ATOM 617 C C . PRO A 1 80 ? 19.495 17.897 2.725 1.00 43.44 80 PRO A C 1
ATOM 619 O O . PRO A 1 80 ? 19.746 17.278 3.766 1.00 43.44 80 PRO A O 1
ATOM 622 N N . LEU A 1 81 ? 19.167 17.297 1.571 1.00 47.44 81 LEU A N 1
ATOM 623 C CA . LEU A 1 81 ? 19.123 15.847 1.355 1.00 47.44 81 LEU A CA 1
ATOM 624 C C . LEU A 1 81 ? 20.277 15.181 2.110 1.00 47.44 81 LEU A C 1
ATOM 626 O O . LEU A 1 81 ? 21.443 15.362 1.753 1.00 47.44 81 LEU A O 1
ATOM 630 N N . SER A 1 82 ? 19.945 14.447 3.179 1.00 66.12 82 SER A N 1
ATOM 631 C CA . SER A 1 82 ? 20.958 13.844 4.042 1.00 66.12 82 SER A CA 1
ATOM 632 C C . SER A 1 82 ? 21.916 12.999 3.203 1.00 66.12 82 SER A C 1
ATOM 634 O O . SER A 1 8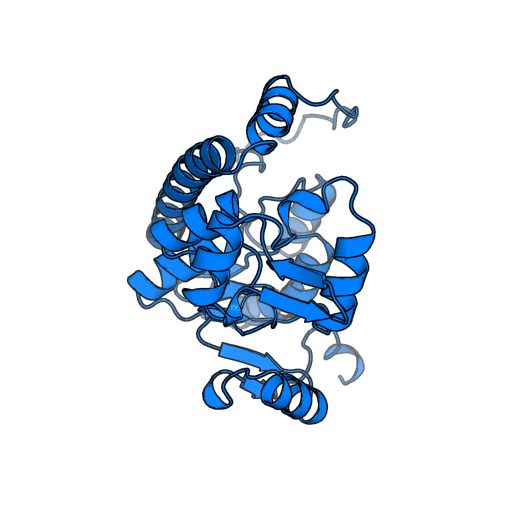2 ? 21.525 12.427 2.185 1.00 66.12 82 SER A O 1
ATOM 636 N N . PHE A 1 83 ? 23.177 12.895 3.619 1.00 60.94 83 PHE A N 1
ATOM 637 C CA . PHE A 1 83 ? 24.208 12.113 2.924 1.00 60.94 83 PHE A CA 1
ATOM 638 C C . PHE A 1 83 ? 23.719 10.710 2.501 1.00 60.94 83 PHE A C 1
ATOM 640 O O . PHE A 1 83 ? 23.984 10.256 1.391 1.00 60.94 83 PHE A O 1
ATOM 647 N N . ARG A 1 84 ? 22.872 10.078 3.328 1.00 61.41 84 ARG A N 1
ATOM 648 C CA . ARG A 1 84 ? 22.187 8.813 3.018 1.00 61.41 84 ARG A CA 1
ATOM 649 C C . ARG A 1 84 ? 21.255 8.888 1.803 1.00 61.41 84 ARG A C 1
ATOM 651 O O . ARG A 1 84 ? 21.262 7.965 1.000 1.00 61.41 84 ARG A O 1
ATOM 658 N N . LYS A 1 85 ? 20.477 9.965 1.640 1.00 63.38 85 LYS A N 1
ATOM 659 C CA . LYS A 1 85 ? 19.594 10.172 0.476 1.00 63.38 85 LYS A CA 1
ATOM 660 C C . LYS A 1 85 ? 20.390 10.411 -0.815 1.00 63.38 85 LYS A C 1
ATOM 662 O O . LYS A 1 85 ? 19.961 9.965 -1.874 1.00 63.38 85 LYS A O 1
ATOM 667 N N . ARG A 1 86 ? 21.572 11.042 -0.735 1.00 65.81 86 ARG A N 1
ATOM 668 C CA . ARG A 1 86 ? 22.494 11.185 -1.882 1.00 65.81 86 ARG A CA 1
ATOM 669 C C . ARG A 1 86 ? 23.087 9.842 -2.311 1.00 65.81 86 ARG A C 1
ATOM 671 O O . ARG A 1 86 ? 23.077 9.538 -3.498 1.00 65.81 86 ARG A O 1
ATOM 678 N N . ILE A 1 87 ? 23.532 9.021 -1.356 1.00 67.88 87 ILE A N 1
ATOM 679 C CA . ILE A 1 87 ? 24.027 7.663 -1.641 1.00 67.88 87 ILE A CA 1
ATOM 680 C C . ILE A 1 87 ? 22.897 6.775 -2.177 1.00 67.88 87 ILE A C 1
ATOM 682 O O . ILE A 1 87 ? 23.110 6.061 -3.147 1.00 67.88 87 ILE A O 1
ATOM 686 N N . ALA A 1 88 ? 21.689 6.848 -1.611 1.00 64.50 88 ALA A N 1
ATOM 687 C CA . ALA A 1 88 ? 20.539 6.083 -2.096 1.00 64.50 88 ALA A CA 1
ATOM 688 C C . ALA A 1 88 ? 20.182 6.431 -3.551 1.00 64.50 88 ALA A C 1
ATOM 690 O O . ALA A 1 88 ? 19.990 5.524 -4.355 1.00 64.50 88 ALA A O 1
ATOM 691 N N . LYS A 1 89 ? 20.178 7.726 -3.907 1.00 67.81 89 LYS A N 1
ATOM 692 C CA . LYS A 1 89 ? 19.971 8.186 -5.291 1.00 67.81 89 LYS A CA 1
ATOM 693 C C . LYS A 1 89 ? 21.070 7.682 -6.231 1.00 67.81 89 LYS A C 1
ATOM 695 O O . LYS A 1 89 ? 20.785 7.279 -7.348 1.00 67.81 89 LYS A O 1
ATOM 700 N N . TRP A 1 90 ? 22.321 7.660 -5.774 1.00 64.81 90 TRP A N 1
ATOM 701 C CA . TRP A 1 90 ? 23.426 7.128 -6.571 1.00 64.81 90 TRP A CA 1
ATOM 702 C C . TRP A 1 90 ? 23.330 5.601 -6.758 1.00 64.81 90 TRP A C 1
ATOM 704 O O . TRP A 1 90 ? 23.491 5.090 -7.864 1.00 64.81 90 TRP A O 1
ATOM 714 N N . MET A 1 91 ? 22.983 4.864 -5.698 1.00 59.31 91 MET A N 1
ATOM 715 C CA . MET A 1 91 ? 22.820 3.406 -5.738 1.00 59.31 91 MET A CA 1
ATOM 716 C C . MET A 1 91 ? 21.570 2.950 -6.503 1.00 59.31 91 MET A C 1
ATOM 718 O O . MET A 1 91 ? 21.498 1.781 -6.879 1.00 59.31 91 MET A O 1
ATOM 722 N N . SER A 1 92 ? 20.602 3.828 -6.779 1.00 61.28 92 SER A N 1
ATOM 723 C CA . SER A 1 92 ? 19.412 3.481 -7.566 1.00 61.28 92 SER A CA 1
ATOM 724 C C . SER A 1 92 ? 19.637 3.490 -9.083 1.00 61.28 92 SER A C 1
ATOM 726 O O . SER A 1 92 ? 18.727 3.134 -9.825 1.00 61.28 92 SER A O 1
ATOM 728 N N . HIS A 1 93 ? 20.831 3.858 -9.566 1.00 68.06 93 HIS A N 1
ATOM 729 C CA . HIS A 1 93 ? 21.095 3.961 -11.008 1.00 68.06 93 HIS A CA 1
ATOM 730 C C . HIS A 1 93 ? 21.354 2.622 -11.710 1.00 68.06 93 HIS A C 1
ATOM 732 O O . HIS A 1 93 ? 21.264 2.556 -12.933 1.00 68.06 93 HIS A O 1
ATOM 738 N N . THR A 1 94 ? 21.631 1.536 -10.977 1.00 77.38 94 THR A N 1
ATOM 739 C CA . THR A 1 94 ? 21.756 0.200 -11.581 1.00 77.38 94 THR A CA 1
ATOM 740 C C . THR A 1 94 ? 20.801 -0.796 -10.938 1.00 77.38 94 THR A C 1
ATOM 742 O O . THR A 1 94 ? 20.512 -0.739 -9.744 1.00 77.38 94 THR A O 1
ATOM 745 N N . THR A 1 95 ? 20.296 -1.737 -11.740 1.00 79.19 95 THR A N 1
ATOM 746 C CA . THR A 1 95 ? 19.346 -2.758 -11.269 1.00 79.19 95 THR A CA 1
ATOM 747 C C . THR A 1 95 ? 19.906 -3.617 -10.120 1.00 79.19 95 THR A C 1
ATOM 749 O O . THR A 1 95 ? 19.170 -3.809 -9.151 1.00 79.19 95 THR A O 1
ATOM 752 N N . PRO A 1 96 ? 21.173 -4.089 -10.140 1.00 87.56 96 PRO A N 1
ATOM 753 C CA . PRO A 1 96 ? 21.721 -4.903 -9.048 1.00 87.56 96 PRO A CA 1
ATOM 754 C C . PRO A 1 96 ? 21.893 -4.144 -7.726 1.00 87.56 96 PRO A C 1
ATOM 756 O O . PRO A 1 96 ? 21.540 -4.663 -6.667 1.00 87.56 96 PRO A O 1
ATOM 759 N N . THR A 1 97 ? 22.397 -2.907 -7.763 1.00 87.19 97 THR A N 1
ATOM 760 C CA . THR A 1 97 ? 22.590 -2.102 -6.545 1.00 87.19 97 THR A CA 1
ATOM 761 C C . THR A 1 97 ? 21.253 -1.703 -5.929 1.00 87.19 97 THR A C 1
ATOM 763 O O . THR A 1 97 ? 21.079 -1.828 -4.715 1.00 87.19 97 THR A O 1
ATOM 766 N N . ALA A 1 98 ? 20.279 -1.321 -6.765 1.00 88.88 98 ALA A N 1
ATOM 767 C CA . ALA A 1 98 ? 18.911 -1.057 -6.330 1.00 88.88 98 ALA A CA 1
ATOM 768 C C . ALA A 1 98 ? 18.273 -2.304 -5.697 1.00 88.88 98 ALA A C 1
ATOM 770 O O . ALA A 1 98 ? 17.642 -2.201 -4.647 1.00 88.88 98 ALA A O 1
ATOM 771 N N . PHE A 1 99 ? 18.477 -3.486 -6.292 1.00 94.44 99 PHE A N 1
ATOM 772 C CA . PHE A 1 99 ? 17.986 -4.751 -5.744 1.00 94.44 99 PHE A CA 1
ATOM 773 C C . PHE A 1 99 ? 18.534 -5.022 -4.340 1.00 94.44 99 PHE A C 1
ATOM 775 O O . PHE A 1 99 ? 17.747 -5.229 -3.422 1.00 94.44 99 PHE A O 1
ATOM 782 N N . ILE A 1 100 ? 19.858 -4.988 -4.143 1.00 95.00 100 ILE A N 1
ATOM 783 C CA . ILE A 1 100 ? 20.473 -5.295 -2.838 1.00 95.00 100 ILE A CA 1
ATOM 784 C C . ILE A 1 100 ? 19.989 -4.310 -1.769 1.00 95.00 100 ILE A C 1
ATOM 786 O O . ILE A 1 100 ? 19.613 -4.723 -0.670 1.00 95.00 100 ILE A O 1
ATOM 790 N N . TRP A 1 101 ? 19.966 -3.017 -2.099 1.00 92.81 101 TRP A N 1
ATOM 791 C CA . TRP A 1 101 ? 19.497 -1.978 -1.188 1.00 92.81 101 TRP A CA 1
ATOM 792 C C . TRP A 1 101 ? 18.050 -2.224 -0.743 1.00 92.81 101 TRP A C 1
ATOM 794 O O . TRP A 1 101 ? 17.781 -2.337 0.457 1.00 92.81 101 TRP A O 1
ATOM 804 N N . HIS A 1 102 ? 17.132 -2.365 -1.703 1.00 95.38 102 HIS A N 1
ATOM 805 C CA . HIS A 1 102 ? 15.718 -2.573 -1.405 1.00 95.38 102 HIS A CA 1
ATOM 806 C C . HIS A 1 102 ? 15.456 -3.922 -0.745 1.00 95.38 102 HIS A C 1
ATOM 808 O O . HIS A 1 102 ? 14.578 -4.025 0.103 1.00 95.38 102 HIS A O 1
ATOM 814 N N . TRP A 1 103 ? 16.235 -4.955 -1.063 1.00 97.12 103 TRP A N 1
ATOM 815 C CA . TRP A 1 103 ? 16.092 -6.259 -0.427 1.00 97.12 103 TRP A CA 1
ATOM 816 C C . TRP A 1 103 ? 16.346 -6.167 1.080 1.00 97.12 103 TRP A C 1
ATOM 818 O O . TRP A 1 103 ? 15.504 -6.591 1.874 1.00 97.12 103 TRP A O 1
ATOM 828 N N . VAL A 1 104 ? 17.448 -5.529 1.488 1.00 96.69 104 VAL A N 1
ATOM 829 C CA . VAL A 1 104 ? 17.767 -5.305 2.908 1.00 96.69 104 VAL A CA 1
ATOM 830 C C . VAL A 1 104 ? 16.723 -4.410 3.582 1.00 96.69 104 VAL A C 1
ATOM 832 O O . VAL A 1 104 ? 16.315 -4.675 4.716 1.00 96.69 104 VAL A O 1
ATOM 835 N N . GLU A 1 105 ? 16.274 -3.354 2.904 1.00 95.62 105 GLU A N 1
ATOM 836 C CA . GLU A 1 105 ? 15.225 -2.462 3.402 1.00 95.62 105 GLU A CA 1
ATOM 837 C C . GLU A 1 105 ? 13.909 -3.217 3.651 1.00 95.62 105 GLU A C 1
ATOM 839 O O . GLU A 1 105 ? 13.347 -3.141 4.745 1.00 95.62 105 GLU A O 1
ATOM 844 N N . TYR A 1 106 ? 13.462 -4.021 2.689 1.00 97.75 106 TYR A N 1
ATOM 845 C CA . TYR A 1 106 ? 12.226 -4.795 2.772 1.00 97.75 106 TYR A CA 1
ATOM 846 C C . TYR A 1 106 ? 12.277 -5.907 3.813 1.00 97.75 106 TYR A C 1
ATOM 848 O O . TYR A 1 106 ? 11.274 -6.137 4.488 1.00 97.75 106 TYR A O 1
ATOM 856 N N . LEU A 1 107 ? 13.433 -6.537 4.038 1.00 97.94 107 LEU A N 1
ATOM 857 C CA . LEU A 1 107 ? 13.611 -7.452 5.171 1.00 97.94 107 LEU A CA 1
ATOM 858 C C . LEU A 1 107 ? 13.391 -6.735 6.511 1.00 97.94 107 LEU A C 1
ATOM 860 O O . LEU A 1 107 ? 12.599 -7.190 7.336 1.00 97.94 107 LEU A O 1
ATOM 864 N N . ARG A 1 108 ? 14.001 -5.559 6.704 1.00 97.00 108 ARG A N 1
ATOM 865 C CA . ARG A 1 108 ? 13.824 -4.765 7.934 1.00 97.00 108 ARG A CA 1
ATOM 866 C C . ARG A 1 108 ? 12.383 -4.291 8.117 1.00 97.00 108 ARG A C 1
ATOM 868 O O . ARG A 1 108 ? 11.876 -4.290 9.242 1.00 97.00 108 ARG A O 1
ATOM 875 N N . MET A 1 109 ? 11.724 -3.880 7.033 1.00 96.88 109 MET A N 1
ATOM 876 C CA . MET A 1 109 ? 10.320 -3.463 7.057 1.00 96.88 109 MET A CA 1
ATOM 877 C C . MET A 1 109 ? 9.402 -4.617 7.452 1.00 96.88 109 MET A C 1
ATOM 879 O O . MET A 1 109 ? 8.563 -4.432 8.328 1.00 96.88 109 MET A O 1
ATOM 883 N N . ARG A 1 110 ? 9.603 -5.810 6.882 1.00 97.94 110 ARG A N 1
ATOM 884 C CA . ARG A 1 110 ? 8.881 -7.043 7.238 1.00 97.94 110 ARG A CA 1
ATOM 885 C C . ARG A 1 110 ? 9.034 -7.400 8.708 1.00 97.94 110 ARG A C 1
ATOM 887 O O . ARG A 1 110 ? 8.040 -7.589 9.405 1.00 97.94 110 ARG A O 1
ATOM 894 N N . ASP A 1 111 ? 10.263 -7.399 9.213 1.00 97.81 111 ASP A N 1
ATOM 895 C CA . ASP A 1 111 ? 10.526 -7.716 10.618 1.00 97.81 111 ASP A CA 1
ATOM 896 C C . ASP A 1 111 ? 9.880 -6.705 11.569 1.00 97.81 111 ASP A C 1
ATOM 898 O O . ASP A 1 111 ? 9.343 -7.067 12.620 1.00 97.81 111 ASP A O 1
ATOM 902 N N . LYS A 1 112 ? 9.900 -5.416 11.217 1.00 97.31 112 LYS A N 1
ATOM 903 C CA . LYS A 1 112 ? 9.217 -4.383 12.001 1.00 97.31 112 LYS A CA 1
ATOM 904 C C . LYS A 1 112 ? 7.695 -4.504 11.898 1.00 97.31 112 LYS A C 1
ATOM 906 O O . LYS A 1 112 ? 7.044 -4.439 12.936 1.00 97.31 112 LYS A O 1
ATOM 911 N N . ALA A 1 113 ? 7.141 -4.735 10.709 1.00 98.31 113 ALA A N 1
ATOM 912 C CA . ALA A 1 113 ? 5.710 -4.952 10.512 1.00 98.31 113 ALA A CA 1
ATOM 913 C C . ALA A 1 113 ? 5.222 -6.137 11.356 1.00 98.31 113 ALA A C 1
ATOM 915 O O . ALA A 1 113 ? 4.285 -5.994 12.135 1.00 98.31 113 ALA A O 1
ATOM 916 N N . ARG A 1 114 ? 5.932 -7.270 11.319 1.00 98.50 114 ARG A N 1
ATOM 917 C CA . ARG A 1 114 ? 5.623 -8.456 12.128 1.00 98.50 114 ARG A CA 1
ATOM 918 C C . ARG A 1 114 ? 5.620 -8.155 13.621 1.00 98.50 114 ARG A C 1
ATOM 920 O O . ARG A 1 114 ? 4.725 -8.610 14.333 1.00 98.50 114 ARG A O 1
ATOM 927 N N . ARG A 1 115 ? 6.628 -7.421 14.105 1.00 98.00 115 ARG A N 1
ATOM 928 C CA . ARG A 1 115 ? 6.705 -7.024 15.517 1.00 98.00 115 ARG A CA 1
ATOM 929 C C . ARG A 1 115 ? 5.517 -6.158 15.908 1.00 98.00 115 ARG A C 1
ATOM 931 O O . ARG A 1 115 ? 4.874 -6.486 16.895 1.00 98.00 115 ARG A O 1
ATOM 938 N N . VAL A 1 116 ? 5.183 -5.149 15.104 1.00 97.88 116 VAL A N 1
ATOM 939 C CA . VAL A 1 116 ? 4.014 -4.288 15.332 1.00 97.88 116 VAL A CA 1
ATOM 940 C C . VAL A 1 116 ? 2.727 -5.112 15.379 1.00 97.88 116 VAL A C 1
ATOM 942 O O . VAL A 1 116 ? 2.002 -5.023 16.362 1.00 97.88 116 VAL A O 1
ATOM 945 N N . LEU A 1 117 ? 2.476 -5.978 14.389 1.00 98.38 117 LEU A N 1
ATOM 946 C CA . LEU A 1 117 ? 1.264 -6.809 14.347 1.00 98.38 117 LEU A CA 1
ATOM 947 C C . LEU A 1 117 ? 1.083 -7.651 15.618 1.00 98.38 117 LEU A C 1
ATOM 949 O O . LEU A 1 117 ? -0.022 -7.748 16.148 1.00 98.38 117 LEU A O 1
ATOM 953 N N . ARG A 1 118 ? 2.176 -8.235 16.128 1.00 97.62 118 ARG A N 1
ATOM 954 C CA . ARG A 1 118 ? 2.160 -9.074 17.335 1.00 97.62 118 ARG A CA 1
ATOM 955 C C . ARG A 1 118 ? 2.058 -8.259 18.623 1.00 97.62 118 ARG A C 1
ATOM 957 O O . ARG A 1 118 ? 1.232 -8.577 19.471 1.00 97.62 118 ARG A O 1
ATOM 964 N N . GLN A 1 119 ? 2.896 -7.235 18.776 1.00 96.81 119 GLN A N 1
ATOM 965 C CA . GLN A 1 119 ? 2.975 -6.421 19.994 1.00 96.81 119 GLN A CA 1
ATOM 966 C C . GLN A 1 119 ? 1.686 -5.630 20.224 1.00 96.81 119 GLN A C 1
ATOM 968 O O . GLN A 1 119 ? 1.195 -5.571 21.348 1.00 96.81 119 GLN A O 1
ATOM 973 N N . GLU A 1 120 ? 1.098 -5.104 19.150 1.00 97.31 120 GLU A N 1
ATOM 974 C CA . GLU A 1 120 ? -0.128 -4.307 19.196 1.00 97.31 120 GLU A CA 1
ATOM 975 C C . GLU A 1 120 ? -1.401 -5.162 19.111 1.00 97.31 120 GLU A C 1
ATOM 977 O O . GLU A 1 120 ? -2.502 -4.620 19.091 1.00 97.31 120 GLU A O 1
ATOM 982 N N . ARG A 1 121 ? -1.277 -6.499 19.073 1.00 97.00 121 ARG A N 1
ATOM 983 C CA . ARG A 1 121 ? -2.411 -7.442 18.996 1.00 97.00 121 ARG A CA 1
ATOM 984 C C . ARG A 1 121 ? -3.391 -7.072 17.876 1.00 97.00 121 ARG A C 1
ATOM 986 O O . ARG A 1 121 ? -4.603 -6.977 18.091 1.00 97.00 121 ARG A O 1
ATOM 993 N N . VAL A 1 122 ? -2.841 -6.822 16.690 1.00 98.50 122 VAL A N 1
ATOM 994 C CA . VAL A 1 122 ? -3.612 -6.404 15.520 1.00 98.50 122 VAL A CA 1
ATOM 995 C C . VAL A 1 122 ? -4.498 -7.559 15.059 1.00 98.50 122 VAL A C 1
ATOM 997 O O . VAL A 1 122 ? -4.008 -8.657 14.808 1.00 98.50 122 VAL A O 1
ATOM 1000 N N . ALA A 1 123 ? -5.798 -7.299 14.955 1.00 98.50 123 ALA A N 1
ATOM 1001 C CA . ALA A 1 123 ? -6.808 -8.264 14.525 1.00 98.50 123 ALA A CA 1
ATOM 1002 C C . ALA A 1 123 ? -7.317 -8.005 13.102 1.00 98.50 123 ALA A C 1
ATOM 1004 O O . ALA A 1 123 ? -7.853 -8.917 12.483 1.00 98.50 123 ALA A O 1
ATOM 1005 N N . ALA A 1 124 ? -7.135 -6.793 12.573 1.00 98.69 124 ALA A N 1
ATOM 1006 C CA . ALA A 1 124 ? -7.408 -6.471 11.176 1.00 98.69 124 ALA A CA 1
ATOM 1007 C C . ALA A 1 124 ? -6.522 -5.317 10.688 1.00 98.69 124 ALA A C 1
ATOM 1009 O O . ALA A 1 124 ? -6.052 -4.493 11.478 1.00 98.69 124 ALA A O 1
ATOM 1010 N N . LEU A 1 125 ? -6.315 -5.263 9.375 1.00 98.75 125 LEU A N 1
ATOM 1011 C CA . LEU A 1 125 ? -5.583 -4.209 8.678 1.00 98.75 125 LEU A CA 1
ATOM 1012 C C . LEU A 1 125 ? -6.523 -3.366 7.822 1.00 98.75 125 LEU A C 1
ATOM 1014 O O . LEU A 1 125 ? -7.372 -3.905 7.116 1.00 98.75 125 LEU A O 1
ATOM 1018 N N . VAL A 1 126 ? -6.294 -2.059 7.807 1.00 98.50 126 VAL A N 1
ATOM 1019 C CA . VAL A 1 126 ? -6.903 -1.123 6.865 1.00 98.50 126 VAL A CA 1
ATOM 1020 C C . VAL A 1 126 ? -5.787 -0.402 6.116 1.00 98.50 126 VAL A C 1
ATOM 1022 O O . VAL A 1 126 ? -4.935 0.251 6.719 1.00 98.50 126 VAL A O 1
ATOM 1025 N N . VAL A 1 127 ? -5.770 -0.548 4.796 1.00 97.81 127 VAL A N 1
ATOM 1026 C CA . VAL A 1 127 ? -4.755 0.026 3.901 1.00 97.81 127 VAL A CA 1
ATOM 1027 C C . VAL A 1 127 ? -5.428 0.882 2.833 1.00 97.81 127 VAL A C 1
ATOM 1029 O O . VAL A 1 127 ? -6.619 0.724 2.561 1.00 97.81 127 VAL A O 1
ATOM 1032 N N . LEU A 1 128 ? -4.680 1.794 2.219 1.00 94.69 128 LEU A N 1
ATOM 1033 C CA . LEU A 1 128 ? -5.184 2.592 1.104 1.00 94.69 128 LEU A CA 1
ATOM 1034 C C . LEU A 1 128 ? -5.162 1.793 -0.199 1.00 94.69 128 LEU A C 1
ATOM 1036 O O . LEU A 1 128 ? -6.010 1.960 -1.075 1.00 94.69 128 LEU A O 1
ATOM 1040 N N . GLY A 1 129 ? -4.163 0.929 -0.333 1.00 93.69 129 GLY A N 1
ATOM 1041 C CA . GLY A 1 129 ? -3.990 0.062 -1.475 1.00 93.69 129 GLY A CA 1
ATOM 1042 C C . GLY A 1 129 ? -2.978 -1.037 -1.215 1.00 93.69 129 GLY A C 1
ATOM 1043 O O . GLY A 1 129 ? -2.410 -1.184 -0.137 1.00 93.69 129 GLY A O 1
ATOM 1044 N N . ASP A 1 130 ? -2.769 -1.849 -2.239 1.00 95.12 130 ASP A N 1
ATOM 1045 C CA . ASP A 1 130 ? -1.896 -3.016 -2.165 1.00 95.12 130 ASP A CA 1
ATOM 1046 C C . ASP A 1 130 ? -0.967 -3.141 -3.375 1.00 95.12 130 ASP A C 1
ATOM 1048 O O . ASP A 1 130 ? -0.381 -4.199 -3.588 1.00 95.12 130 ASP A O 1
ATOM 1052 N N . ARG A 1 131 ? -0.812 -2.056 -4.149 1.00 92.94 131 ARG A N 1
ATOM 1053 C CA . ARG A 1 131 ? 0.007 -2.025 -5.371 1.00 92.94 131 ARG A CA 1
ATOM 1054 C C . ARG A 1 131 ? 1.362 -1.322 -5.229 1.00 92.94 131 ARG A C 1
ATOM 1056 O O . ARG A 1 131 ? 2.249 -1.534 -6.050 1.00 92.94 131 ARG A O 1
ATOM 1063 N N . HIS A 1 132 ? 1.542 -0.477 -4.213 1.00 92.75 132 HIS A N 1
ATOM 1064 C CA . HIS A 1 132 ? 2.805 0.231 -3.987 1.00 92.75 132 HIS A CA 1
ATOM 1065 C C . HIS A 1 132 ? 3.660 -0.536 -2.981 1.00 92.75 132 HIS A C 1
ATOM 1067 O O . HIS A 1 132 ? 3.263 -0.725 -1.831 1.00 92.75 132 HIS A O 1
ATOM 1073 N N . VAL A 1 133 ? 4.850 -0.966 -3.403 1.00 96.31 133 VAL A N 1
ATOM 1074 C CA . VAL A 1 133 ? 5.767 -1.680 -2.510 1.00 96.31 133 VAL A CA 1
ATOM 1075 C C . VAL A 1 133 ? 6.286 -0.727 -1.436 1.00 96.31 133 VAL A C 1
ATOM 1077 O O . VAL A 1 133 ? 6.878 0.312 -1.720 1.00 96.31 133 VAL A O 1
ATOM 1080 N N . GLY A 1 134 ? 6.064 -1.107 -0.183 1.00 95.94 134 GLY A N 1
ATOM 1081 C CA . GLY A 1 134 ? 6.369 -0.303 0.990 1.00 95.94 134 GLY A CA 1
ATOM 1082 C C . GLY A 1 134 ? 5.717 -0.866 2.251 1.00 95.94 134 GLY A C 1
ATOM 1083 O O . GLY A 1 134 ? 5.537 -2.080 2.385 1.00 95.94 134 GLY A O 1
ATOM 1084 N N . TRP A 1 135 ? 5.377 0.017 3.196 1.00 97.06 135 TRP A N 1
ATOM 1085 C CA . TRP A 1 135 ? 4.828 -0.382 4.496 1.00 97.06 135 TRP A CA 1
ATOM 1086 C C . TRP A 1 135 ? 3.496 -1.118 4.366 1.00 97.06 135 TRP A C 1
ATOM 1088 O O . TRP A 1 135 ? 3.334 -2.136 5.030 1.00 97.06 135 TRP A O 1
ATOM 1098 N N . GLU A 1 136 ? 2.602 -0.685 3.471 1.00 96.81 136 GLU A N 1
ATOM 1099 C CA . GLU A 1 136 ? 1.340 -1.389 3.193 1.00 96.81 136 GLU A CA 1
ATOM 1100 C C . GLU A 1 136 ? 1.606 -2.850 2.814 1.00 96.81 136 GLU A C 1
ATOM 1102 O O . GLU A 1 136 ? 1.183 -3.760 3.519 1.00 96.81 136 GLU A O 1
ATOM 1107 N N . THR A 1 137 ? 2.407 -3.097 1.772 1.00 98.00 137 THR A N 1
ATOM 1108 C CA . THR A 1 137 ? 2.739 -4.465 1.341 1.00 98.00 137 THR A CA 1
ATOM 1109 C C . THR A 1 137 ? 3.516 -5.270 2.388 1.00 98.00 137 THR A C 1
ATOM 1111 O O . THR A 1 137 ? 3.381 -6.491 2.430 1.00 98.00 137 THR A O 1
ATOM 1114 N N . ALA A 1 138 ? 4.300 -4.623 3.261 1.00 98.38 138 ALA A N 1
ATOM 1115 C CA . ALA A 1 138 ? 4.976 -5.301 4.367 1.00 98.38 138 ALA A CA 1
ATOM 1116 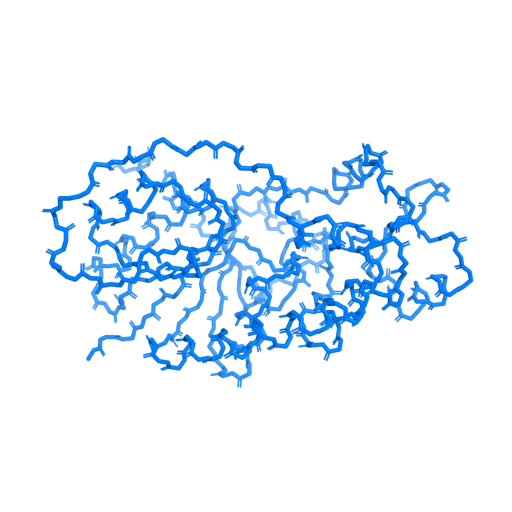C C . ALA A 1 138 ? 3.958 -5.788 5.409 1.00 98.38 138 ALA A C 1
ATOM 1118 O O . ALA A 1 138 ? 3.988 -6.955 5.797 1.00 98.38 138 ALA A O 1
ATOM 1119 N N . PHE A 1 139 ? 3.019 -4.925 5.813 1.00 98.62 139 PHE A N 1
ATOM 1120 C CA . PHE A 1 139 ? 1.928 -5.306 6.708 1.00 98.62 139 PHE A CA 1
ATOM 1121 C C . PHE A 1 139 ? 1.012 -6.351 6.085 1.00 98.62 139 PHE A C 1
ATOM 1123 O O . PHE A 1 139 ? 0.681 -7.309 6.769 1.00 98.62 139 PHE A O 1
ATOM 1130 N N . LEU A 1 140 ? 0.667 -6.238 4.801 1.00 98.56 140 LEU A N 1
ATOM 1131 C CA . LEU A 1 140 ? -0.130 -7.247 4.100 1.00 98.56 140 LEU A CA 1
ATOM 1132 C C . LEU A 1 140 ? 0.593 -8.599 4.046 1.00 98.56 140 LEU A C 1
ATOM 1134 O O . LEU A 1 140 ? -0.008 -9.629 4.339 1.00 98.56 140 LEU A O 1
ATOM 1138 N N . ARG A 1 141 ? 1.900 -8.614 3.741 1.00 98.44 141 ARG A N 1
ATOM 1139 C CA . ARG A 1 141 ? 2.704 -9.846 3.731 1.00 98.44 141 ARG A CA 1
ATOM 1140 C C . ARG A 1 141 ? 2.697 -10.532 5.092 1.00 98.44 141 ARG A C 1
ATOM 1142 O O . ARG A 1 141 ? 2.488 -11.742 5.161 1.00 98.44 141 ARG A O 1
ATOM 1149 N N . GLU A 1 142 ? 2.992 -9.797 6.166 1.00 98.75 142 GLU A N 1
ATOM 1150 C CA . GLU A 1 142 ? 3.046 -10.392 7.508 1.00 98.75 142 GLU A CA 1
ATOM 1151 C C . GLU A 1 142 ? 1.649 -10.709 8.035 1.00 98.75 142 GLU A C 1
ATOM 1153 O O . GLU A 1 142 ? 1.469 -11.732 8.685 1.00 98.75 142 GLU A O 1
ATOM 1158 N N . GLY A 1 143 ? 0.667 -9.861 7.731 1.00 98.62 143 GLY A N 1
ATOM 1159 C CA . GLY A 1 143 ? -0.732 -10.035 8.091 1.00 98.62 143 GLY A CA 1
ATOM 1160 C C . GLY A 1 143 ? -1.279 -11.329 7.514 1.00 98.62 143 GLY A C 1
ATOM 1161 O O . GLY A 1 143 ? -1.741 -12.169 8.274 1.00 98.62 143 GLY A O 1
ATOM 1162 N N . ASN A 1 144 ? -1.094 -11.570 6.215 1.00 98.38 144 ASN A N 1
ATOM 1163 C CA . ASN A 1 144 ? -1.506 -12.821 5.577 1.00 98.38 144 ASN A CA 1
ATOM 1164 C C . ASN A 1 144 ? -0.796 -14.044 6.175 1.00 98.38 144 ASN A C 1
ATOM 1166 O O . ASN A 1 144 ? -1.431 -15.071 6.397 1.00 98.38 144 ASN A O 1
ATOM 1170 N N . HIS A 1 145 ? 0.500 -13.935 6.494 1.00 98.38 145 HIS A N 1
ATOM 1171 C CA . HIS A 1 145 ? 1.235 -15.010 7.174 1.00 98.38 145 HIS A CA 1
ATOM 1172 C C . HIS A 1 145 ? 0.694 -15.300 8.586 1.00 98.38 145 HIS A C 1
ATOM 1174 O O . HIS A 1 145 ? 0.762 -16.434 9.047 1.00 98.38 145 HIS A O 1
ATOM 1180 N N . LEU A 1 146 ? 0.153 -14.285 9.264 1.00 98.38 146 LEU A N 1
ATOM 1181 C CA . LEU A 1 146 ? -0.491 -14.381 10.576 1.00 98.38 146 LEU A CA 1
ATOM 1182 C C . LEU A 1 146 ? -2.019 -14.551 10.488 1.00 98.38 146 LEU A C 1
ATOM 1184 O O . LEU A 1 146 ? -2.683 -14.485 11.516 1.00 98.38 146 LEU A O 1
ATOM 1188 N N . GLN A 1 147 ? -2.573 -14.748 9.285 1.00 98.38 147 GLN A N 1
ATOM 1189 C CA . GLN A 1 147 ? -4.015 -14.851 9.026 1.00 98.38 147 GLN A CA 1
ATOM 1190 C C . GLN A 1 147 ? -4.838 -13.640 9.517 1.00 98.38 147 GLN A C 1
ATOM 1192 O O . GLN A 1 147 ? -6.012 -13.768 9.856 1.00 98.38 147 GLN A O 1
ATOM 1197 N N . ILE A 1 148 ? -4.234 -12.451 9.536 1.00 98.69 148 ILE A N 1
ATOM 1198 C CA . ILE A 1 148 ? -4.901 -11.187 9.860 1.00 98.69 148 ILE A CA 1
ATOM 1199 C C . ILE A 1 148 ? -5.604 -10.668 8.594 1.00 98.69 148 ILE A C 1
ATOM 1201 O O . ILE A 1 148 ? -4.918 -10.384 7.606 1.00 98.69 148 ILE A O 1
ATOM 1205 N N . PRO A 1 149 ? -6.942 -10.513 8.595 1.00 98.44 149 PRO A N 1
ATOM 1206 C CA . PRO A 1 149 ? -7.672 -9.987 7.448 1.00 98.44 149 PRO A CA 1
ATOM 1207 C C . PRO A 1 149 ? -7.312 -8.525 7.176 1.00 98.44 149 PRO A C 1
ATOM 1209 O O . PRO A 1 149 ? -7.015 -7.748 8.086 1.00 98.44 149 PRO A O 1
ATOM 1212 N N . SER A 1 150 ? -7.378 -8.136 5.906 1.00 98.69 150 SER A N 1
ATOM 1213 C CA . SER A 1 150 ? -7.081 -6.776 5.458 1.00 98.69 150 SER A CA 1
ATOM 1214 C C . SER A 1 150 ? -8.163 -6.211 4.543 1.00 98.69 150 SER A C 1
ATOM 1216 O O . SER A 1 150 ? -8.729 -6.925 3.712 1.00 98.69 150 SER A O 1
ATOM 1218 N N . LEU A 1 151 ? -8.424 -4.914 4.688 1.00 98.44 151 LEU A N 1
ATOM 1219 C CA . LEU A 1 151 ? -9.379 -4.150 3.899 1.00 98.44 151 LEU A CA 1
ATOM 1220 C C . LEU A 1 151 ? -8.676 -2.982 3.206 1.00 98.44 151 LEU A C 1
ATOM 1222 O O . LEU A 1 151 ? -8.005 -2.179 3.852 1.00 98.44 151 LEU A O 1
ATOM 1226 N N . ILE A 1 152 ? -8.870 -2.867 1.897 1.00 97.56 152 ILE A N 1
ATOM 1227 C CA . ILE A 1 152 ? -8.536 -1.660 1.141 1.00 97.56 152 ILE A CA 1
ATOM 1228 C C . ILE A 1 152 ? -9.684 -0.659 1.277 1.00 97.56 152 ILE A C 1
ATOM 1230 O O . ILE A 1 152 ? -10.824 -1.003 0.958 1.00 97.56 152 ILE A O 1
ATOM 1234 N N . ILE A 1 153 ? -9.373 0.575 1.671 1.00 95.56 153 ILE A N 1
ATOM 1235 C CA . ILE A 1 153 ? -10.260 1.735 1.529 1.00 95.56 153 ILE A CA 1
ATOM 1236 C C . ILE A 1 153 ? -9.654 2.637 0.449 1.00 95.56 153 ILE A C 1
ATOM 1238 O O . ILE A 1 153 ? -8.693 3.358 0.728 1.00 95.56 153 ILE A O 1
ATOM 1242 N N . PRO A 1 154 ? -10.148 2.570 -0.799 1.00 90.50 154 PRO A N 1
ATOM 1243 C CA . PRO A 1 154 ? -9.578 3.341 -1.891 1.00 90.50 154 PRO A CA 1
ATOM 1244 C C . PRO A 1 154 ? -9.880 4.834 -1.710 1.00 90.50 154 PRO A C 1
ATOM 1246 O O . PRO A 1 154 ? -11.032 5.226 -1.568 1.00 90.50 154 PRO A O 1
ATOM 1249 N N . TYR A 1 155 ? -8.843 5.672 -1.771 1.00 85.19 155 TYR A N 1
ATOM 1250 C CA . TYR A 1 155 ? -8.987 7.136 -1.767 1.00 85.19 155 TYR A CA 1
ATOM 1251 C C . TYR A 1 155 ? -9.021 7.725 -3.179 1.00 85.19 155 TYR A C 1
ATOM 1253 O O . TYR A 1 155 ? -9.714 8.705 -3.439 1.00 85.19 155 TYR A O 1
ATOM 1261 N N . SER A 1 156 ? -8.254 7.144 -4.102 1.00 81.38 156 SER A N 1
ATOM 1262 C CA . SER A 1 156 ? -8.158 7.631 -5.473 1.00 81.38 156 SER A CA 1
ATOM 1263 C C . SER A 1 156 ? -8.250 6.496 -6.477 1.00 81.38 156 SER A C 1
ATOM 1265 O O . SER A 1 156 ? -7.785 5.376 -6.257 1.00 81.38 156 SER A O 1
ATOM 1267 N N . LEU A 1 157 ? -8.859 6.818 -7.614 1.00 77.94 157 LEU A N 1
ATOM 1268 C CA . LEU A 1 157 ? -8.869 5.965 -8.786 1.00 77.94 157 LEU A CA 1
ATOM 1269 C C . LEU A 1 157 ? -7.713 6.390 -9.677 1.00 77.94 157 LEU A C 1
ATOM 1271 O O . LEU A 1 157 ? -7.583 7.557 -10.038 1.00 77.94 157 LEU A O 1
ATOM 1275 N N . THR A 1 158 ? -6.863 5.440 -10.038 1.00 73.75 158 THR A N 1
ATOM 1276 C CA . THR A 1 158 ? -5.893 5.644 -11.112 1.00 73.75 158 THR A CA 1
ATOM 1277 C C . THR A 1 158 ? -6.088 4.521 -12.098 1.00 73.75 158 THR A C 1
ATOM 1279 O O . THR A 1 158 ? -5.783 3.371 -11.777 1.00 73.75 158 THR A O 1
ATOM 1282 N N . ALA A 1 159 ? -6.606 4.866 -13.271 1.00 81.00 159 ALA A N 1
ATOM 1283 C CA . ALA A 1 159 ? -6.613 3.959 -14.401 1.00 81.00 159 ALA A CA 1
ATOM 1284 C C . ALA A 1 159 ? -5.154 3.660 -14.823 1.00 81.00 159 ALA A C 1
ATOM 1286 O O . ALA A 1 159 ? -4.296 4.543 -14.663 1.00 81.00 159 ALA A O 1
ATOM 1287 N N . PRO A 1 160 ? -4.840 2.444 -15.302 1.00 81.69 160 PRO A N 1
ATOM 1288 C CA . PRO A 1 160 ? -3.489 2.075 -15.732 1.00 81.69 160 PRO A CA 1
ATOM 1289 C C . PRO A 1 160 ? -2.853 3.079 -16.705 1.00 81.69 160 PRO A C 1
ATOM 1291 O O . PRO A 1 160 ? -1.669 3.383 -16.581 1.00 81.69 160 PRO A O 1
ATOM 1294 N N . GLU A 1 161 ? -3.653 3.669 -17.589 1.00 84.75 161 GLU A N 1
ATOM 1295 C CA . GLU A 1 161 ? -3.254 4.667 -18.586 1.00 84.75 161 GLU A CA 1
ATOM 1296 C C . GLU A 1 161 ? -2.735 5.947 -17.916 1.00 84.75 161 GLU A C 1
ATOM 1298 O O . GLU A 1 161 ? -1.688 6.477 -18.276 1.00 84.75 161 GLU A O 1
ATOM 1303 N N . GLY A 1 162 ? -3.407 6.419 -16.859 1.00 84.81 162 GLY A N 1
ATOM 1304 C CA . GLY A 1 162 ? -2.942 7.578 -16.091 1.00 84.81 162 GLY A CA 1
ATOM 1305 C C . GLY A 1 162 ? -1.627 7.295 -15.358 1.00 84.81 162 GLY A C 1
ATOM 1306 O O . GLY A 1 162 ? -0.735 8.142 -15.298 1.00 84.81 162 GLY A O 1
ATOM 1307 N N . ALA A 1 163 ? -1.478 6.075 -14.838 1.00 84.38 163 ALA A N 1
ATOM 1308 C CA . ALA A 1 163 ? -0.235 5.610 -14.231 1.00 84.38 163 ALA A CA 1
ATOM 1309 C C . ALA A 1 163 ? 0.908 5.507 -15.259 1.00 84.38 163 ALA A C 1
ATOM 1311 O O . ALA A 1 163 ? 2.063 5.780 -14.918 1.00 84.38 163 ALA A O 1
ATOM 1312 N N . PHE A 1 164 ? 0.608 5.122 -16.495 1.00 85.31 164 PHE A N 1
ATOM 1313 C CA . PHE A 1 164 ? 1.567 5.074 -17.591 1.00 85.31 164 PHE A CA 1
ATOM 1314 C C . PHE A 1 164 ? 1.994 6.477 -18.030 1.00 85.31 164 PHE A C 1
ATOM 1316 O O . PHE A 1 164 ? 3.188 6.779 -18.044 1.00 85.31 164 PHE A O 1
ATOM 1323 N N . ALA A 1 165 ? 1.028 7.363 -18.291 1.00 87.94 165 ALA A N 1
ATOM 1324 C CA . ALA A 1 165 ? 1.270 8.749 -18.682 1.00 87.94 165 ALA A CA 1
ATOM 1325 C C . ALA A 1 165 ? 2.156 9.482 -17.664 1.00 87.94 165 ALA A C 1
ATOM 1327 O O . ALA A 1 165 ? 3.133 10.119 -18.050 1.00 87.94 165 ALA A O 1
ATOM 1328 N N . TYR A 1 166 ? 1.887 9.309 -16.364 1.00 88.12 166 TYR A N 1
ATOM 1329 C CA . TYR A 1 166 ? 2.729 9.858 -15.297 1.00 88.12 166 TYR A CA 1
ATOM 1330 C C . TYR A 1 166 ? 4.176 9.348 -15.356 1.00 88.12 166 TYR A C 1
ATOM 1332 O O . TYR A 1 166 ? 5.114 10.103 -15.128 1.00 88.12 166 TYR A O 1
ATOM 1340 N N . ARG A 1 167 ? 4.395 8.068 -15.681 1.00 87.50 167 ARG A N 1
ATOM 1341 C CA . ARG A 1 167 ? 5.757 7.516 -15.759 1.00 87.50 167 ARG A CA 1
ATOM 1342 C C . ARG A 1 167 ? 6.560 8.134 -16.893 1.00 87.50 167 ARG A C 1
ATOM 1344 O O . ARG A 1 167 ? 7.744 8.378 -16.694 1.00 87.50 167 ARG A O 1
ATOM 1351 N N . ARG A 1 168 ? 5.930 8.443 -18.033 1.00 88.19 168 ARG A N 1
ATOM 1352 C CA . ARG A 1 168 ? 6.590 9.090 -19.184 1.00 88.19 168 ARG A CA 1
ATOM 1353 C C . ARG A 1 168 ? 7.181 10.459 -18.861 1.00 88.19 168 ARG A C 1
ATOM 1355 O O . ARG A 1 168 ? 8.084 10.892 -19.568 1.00 88.19 168 ARG A O 1
ATOM 1362 N N . THR A 1 169 ? 6.690 11.127 -17.819 1.00 89.62 169 THR A N 1
ATOM 1363 C CA . THR A 1 169 ? 7.172 12.453 -17.415 1.00 89.62 169 THR A CA 1
ATOM 1364 C C . THR A 1 169 ? 8.304 12.398 -16.390 1.00 89.62 169 THR A C 1
ATOM 1366 O O . THR A 1 169 ? 8.751 13.448 -15.940 1.00 89.62 169 THR A O 1
ATOM 1369 N N . LEU A 1 170 ? 8.737 11.207 -15.962 1.00 88.19 170 LEU A N 1
ATOM 1370 C CA . LEU A 1 170 ? 9.789 11.060 -14.958 1.00 88.19 170 LEU A CA 1
ATOM 1371 C C . LEU A 1 170 ? 11.186 11.143 -15.588 1.00 88.19 170 LEU A C 1
ATOM 1373 O O . LEU A 1 170 ? 11.470 10.464 -16.573 1.00 88.19 170 LEU A O 1
ATOM 1377 N N . ASP A 1 171 ? 12.097 11.879 -14.947 1.00 88.38 171 ASP A N 1
ATOM 1378 C CA . ASP A 1 171 ? 13.511 11.965 -15.354 1.00 88.38 171 ASP A CA 1
ATOM 1379 C C . ASP A 1 171 ? 14.214 10.591 -15.360 1.00 88.38 171 ASP A C 1
ATOM 1381 O O . ASP A 1 171 ? 15.184 10.358 -16.085 1.00 88.38 171 ASP A O 1
ATOM 1385 N N . ASP A 1 172 ? 13.733 9.650 -14.545 1.00 88.31 172 ASP A N 1
ATOM 1386 C CA . ASP A 1 172 ? 14.270 8.300 -14.394 1.00 88.31 172 ASP A CA 1
ATOM 1387 C C . ASP A 1 172 ? 13.483 7.236 -15.182 1.00 88.31 172 ASP A C 1
ATOM 1389 O O . ASP A 1 172 ? 13.552 6.046 -14.869 1.00 88.31 172 ASP A O 1
ATOM 1393 N N . LEU A 1 173 ? 12.802 7.640 -16.262 1.00 90.06 173 LEU A N 1
ATOM 1394 C CA . LEU A 1 173 ? 12.013 6.786 -17.163 1.00 90.06 173 LEU A CA 1
ATOM 1395 C C . LEU A 1 173 ? 12.693 5.452 -17.523 1.00 90.06 173 LEU A C 1
ATOM 1397 O O . LEU A 1 173 ? 12.067 4.388 -17.520 1.00 90.06 173 LEU A O 1
ATOM 1401 N N . HIS A 1 174 ? 13.997 5.499 -17.800 1.00 90.62 174 HIS A N 1
ATOM 1402 C CA . HIS A 1 174 ? 14.818 4.342 -18.163 1.00 90.62 174 HIS A CA 1
ATOM 1403 C C . HIS A 1 174 ? 14.807 3.220 -17.105 1.00 90.62 174 HIS A C 1
ATOM 1405 O O . HIS A 1 174 ? 15.036 2.054 -17.433 1.00 90.62 174 HIS A O 1
ATOM 1411 N N . LEU A 1 175 ? 14.520 3.534 -15.835 1.00 91.56 175 LEU A N 1
ATOM 1412 C CA . LEU A 1 175 ? 14.395 2.543 -14.765 1.00 91.56 175 LEU A CA 1
ATOM 1413 C C . LEU A 1 175 ? 13.137 1.681 -14.908 1.00 91.56 175 LEU A C 1
ATOM 1415 O O . LEU A 1 175 ? 13.140 0.533 -14.442 1.00 91.56 175 LEU A O 1
ATOM 1419 N N . TYR A 1 176 ? 12.109 2.193 -15.581 1.00 94.00 176 TYR A N 1
ATOM 1420 C CA . TYR A 1 176 ? 10.825 1.533 -15.806 1.00 94.00 176 TYR A CA 1
ATOM 1421 C C . TYR A 1 176 ? 10.761 0.827 -17.164 1.00 94.00 176 TYR A C 1
ATOM 1423 O O . TYR A 1 176 ? 10.093 -0.194 -17.272 1.00 94.00 176 TYR A O 1
ATOM 1431 N N . GLN A 1 177 ? 11.470 1.317 -18.184 1.00 94.75 177 GLN A N 1
ATOM 1432 C CA . GLN A 1 177 ? 11.418 0.757 -19.541 1.00 94.75 177 GLN A CA 1
ATOM 1433 C C . GLN A 1 177 ? 11.903 -0.692 -19.627 1.00 94.75 177 GLN A C 1
ATOM 1435 O O . GLN A 1 177 ? 12.817 -1.110 -18.911 1.00 94.75 177 GLN A O 1
ATOM 1440 N N . VAL A 1 178 ? 11.346 -1.449 -20.572 1.00 95.69 178 VAL A N 1
ATOM 1441 C CA . VAL A 1 178 ? 11.823 -2.781 -20.969 1.00 95.69 178 VAL A CA 1
ATOM 1442 C C . VAL A 1 178 ? 12.772 -2.666 -22.171 1.00 95.69 178 VAL A C 1
ATOM 1444 O O . VAL A 1 178 ? 12.476 -3.070 -23.291 1.00 95.69 178 VAL A O 1
ATOM 1447 N N . ASN A 1 179 ? 13.949 -2.088 -21.938 1.00 94.12 179 ASN A N 1
ATOM 1448 C CA . ASN A 1 179 ? 14.911 -1.721 -22.988 1.00 94.12 179 ASN A CA 1
ATOM 1449 C C . ASN A 1 179 ? 16.184 -2.590 -23.033 1.00 94.12 179 ASN A C 1
ATOM 1451 O O . ASN A 1 179 ? 17.036 -2.377 -23.890 1.00 94.12 179 ASN A O 1
ATOM 1455 N N . THR A 1 180 ? 16.325 -3.588 -22.153 1.00 94.31 180 THR A N 1
ATOM 1456 C CA . THR A 1 180 ? 17.483 -4.504 -22.144 1.00 94.31 180 THR A CA 1
ATOM 1457 C C . THR A 1 180 ? 17.060 -5.972 -22.256 1.00 94.31 180 THR A C 1
ATOM 1459 O O . THR A 1 180 ? 15.945 -6.317 -21.854 1.00 94.31 180 THR A O 1
ATOM 1462 N N . PRO A 1 181 ? 17.937 -6.879 -22.737 1.00 96.31 181 PRO A N 1
ATOM 1463 C CA . PRO A 1 181 ? 17.630 -8.311 -22.818 1.00 96.31 181 PRO A CA 1
ATOM 1464 C C . PRO A 1 181 ? 17.223 -8.926 -21.474 1.00 96.31 181 PRO A C 1
ATOM 1466 O O . PRO A 1 181 ? 16.256 -9.679 -21.406 1.00 96.31 181 PRO A O 1
ATOM 1469 N N . PHE A 1 182 ? 17.900 -8.548 -20.383 1.00 95.75 182 PHE A N 1
ATOM 1470 C CA . PHE A 1 182 ? 17.540 -9.008 -19.040 1.00 95.75 182 PHE A CA 1
ATOM 1471 C C . PHE A 1 182 ? 16.137 -8.538 -18.632 1.00 95.75 182 PHE A C 1
ATOM 1473 O O . PHE A 1 182 ? 15.344 -9.324 -18.121 1.00 95.75 182 PHE A O 1
ATOM 1480 N N . ARG A 1 183 ? 15.788 -7.275 -18.908 1.00 96.19 183 ARG A N 1
ATOM 1481 C CA . ARG A 1 183 ? 14.444 -6.739 -18.641 1.00 96.19 183 ARG A CA 1
ATOM 1482 C C . ARG A 1 183 ? 13.371 -7.454 -19.466 1.00 96.19 183 ARG A C 1
ATOM 1484 O O . ARG A 1 183 ? 12.326 -7.771 -18.913 1.00 96.19 183 ARG A O 1
ATOM 1491 N N . ARG A 1 184 ? 13.643 -7.774 -20.737 1.00 97.06 184 ARG A N 1
ATOM 1492 C CA . ARG A 1 184 ? 12.743 -8.571 -21.597 1.00 97.06 184 ARG A CA 1
ATOM 1493 C C . ARG A 1 184 ? 12.549 -9.992 -21.071 1.00 97.06 184 ARG A C 1
ATOM 1495 O O . ARG A 1 184 ? 11.434 -10.499 -21.069 1.00 97.06 184 ARG A O 1
ATOM 1502 N N . PHE A 1 185 ? 13.608 -10.617 -20.560 1.00 97.56 185 PHE A N 1
ATOM 1503 C CA . PHE A 1 185 ? 13.499 -11.915 -19.892 1.00 97.56 185 PHE A CA 1
ATOM 1504 C C . PHE A 1 185 ? 12.592 -11.842 -18.654 1.00 97.56 185 PHE A C 1
ATOM 1506 O O . PHE A 1 185 ? 11.714 -12.687 -18.480 1.00 97.56 185 PHE A O 1
ATOM 1513 N N . ILE A 1 186 ? 12.752 -10.814 -17.812 1.00 97.69 186 ILE A N 1
ATOM 1514 C CA . ILE A 1 186 ? 11.868 -10.611 -16.656 1.00 97.69 186 ILE A CA 1
ATOM 1515 C C . ILE A 1 186 ? 10.430 -10.329 -17.103 1.00 97.69 186 ILE A C 1
ATOM 1517 O O . ILE A 1 186 ? 9.524 -10.925 -16.532 1.00 97.69 186 ILE A O 1
ATOM 1521 N N . GLN A 1 187 ? 10.208 -9.495 -18.122 1.00 97.44 187 GLN A N 1
ATOM 1522 C CA . GLN A 1 187 ? 8.877 -9.277 -18.701 1.00 97.44 187 GLN A CA 1
ATOM 1523 C C . GLN A 1 187 ? 8.239 -10.608 -19.111 1.00 97.44 187 GLN A C 1
ATOM 1525 O O . GLN A 1 187 ? 7.097 -10.868 -18.759 1.00 97.44 187 GLN A O 1
ATOM 1530 N N . HIS A 1 188 ? 8.974 -11.479 -19.803 1.00 97.44 188 HIS A N 1
ATOM 1531 C CA . HIS A 1 188 ? 8.454 -12.784 -20.204 1.00 97.44 188 HIS A CA 1
ATOM 1532 C C . HIS A 1 188 ? 8.084 -13.662 -18.996 1.00 97.44 188 HIS A C 1
ATOM 1534 O O . HIS A 1 188 ? 7.064 -14.344 -19.013 1.00 97.44 188 HIS A O 1
ATOM 1540 N N . LYS A 1 189 ? 8.884 -13.619 -17.923 1.00 97.75 189 LYS A N 1
ATOM 1541 C CA . LYS A 1 189 ? 8.617 -14.364 -16.683 1.00 97.75 189 LYS A CA 1
ATOM 1542 C C . LYS A 1 189 ? 7.458 -13.784 -15.859 1.00 97.75 189 LYS A C 1
ATOM 1544 O O . LYS A 1 189 ? 6.746 -14.542 -15.206 1.00 97.75 189 LYS A O 1
ATOM 1549 N N . TYR A 1 190 ? 7.289 -12.464 -15.862 1.00 97.44 190 TYR A N 1
ATOM 1550 C CA . TYR A 1 190 ? 6.288 -11.731 -15.083 1.00 97.44 190 TYR A CA 1
ATOM 1551 C C . TYR A 1 190 ? 5.542 -10.712 -15.965 1.00 97.44 190 TYR A C 1
ATOM 1553 O O . TYR A 1 190 ? 5.669 -9.502 -15.752 1.00 97.44 190 TYR A O 1
ATOM 1561 N N . PRO A 1 191 ? 4.747 -11.168 -16.951 1.00 96.69 191 PRO A N 1
ATOM 1562 C CA . PRO A 1 191 ? 4.138 -10.280 -17.945 1.00 96.69 191 PRO A CA 1
ATOM 1563 C C . PRO A 1 191 ? 3.181 -9.262 -17.317 1.00 96.69 191 PRO A C 1
ATOM 1565 O O . PRO A 1 191 ? 3.147 -8.105 -17.726 1.00 96.69 191 PRO A O 1
ATOM 1568 N N . ILE A 1 192 ? 2.484 -9.655 -16.247 1.00 95.88 192 ILE A N 1
ATOM 1569 C CA . ILE A 1 192 ? 1.542 -8.802 -15.509 1.00 95.88 192 ILE A CA 1
ATOM 1570 C C . ILE A 1 192 ? 2.215 -7.637 -14.761 1.00 95.88 192 ILE A C 1
ATOM 1572 O O . ILE A 1 192 ? 1.546 -6.714 -14.309 1.00 95.88 192 ILE A O 1
ATOM 1576 N N . TRP A 1 193 ? 3.544 -7.638 -14.617 1.00 96.69 193 TRP A N 1
ATOM 1577 C CA . TRP A 1 193 ? 4.264 -6.497 -14.040 1.00 96.69 193 TRP A CA 1
ATOM 1578 C C . TRP A 1 193 ? 4.485 -5.370 -15.041 1.00 96.69 193 TRP A C 1
ATOM 1580 O O . TRP A 1 193 ? 4.896 -4.276 -14.640 1.00 96.69 193 TRP A O 1
ATOM 1590 N N . THR A 1 194 ? 4.211 -5.615 -16.322 1.00 96.00 194 THR A N 1
ATOM 1591 C CA . THR A 1 194 ? 4.431 -4.661 -17.404 1.00 96.00 194 THR A CA 1
ATOM 1592 C C . THR A 1 194 ? 3.140 -4.243 -18.091 1.00 96.00 194 THR A C 1
ATOM 1594 O O . THR A 1 194 ? 2.204 -5.029 -18.169 1.00 96.00 194 THR A O 1
ATOM 1597 N N . GLN A 1 195 ? 3.125 -3.019 -18.610 1.00 94.62 195 GLN A N 1
ATOM 1598 C CA . GLN A 1 195 ? 2.077 -2.494 -19.478 1.00 94.62 195 GLN A CA 1
ATOM 1599 C C . GLN A 1 195 ? 2.731 -1.991 -20.764 1.00 94.62 195 GLN A C 1
ATOM 1601 O O . GLN A 1 195 ? 3.792 -1.358 -20.716 1.00 94.62 195 GLN A O 1
ATOM 1606 N N . GLN A 1 196 ? 2.098 -2.284 -21.897 1.00 93.62 196 GLN A N 1
ATOM 1607 C CA . GLN A 1 196 ? 2.490 -1.772 -23.204 1.00 93.62 196 GLN A CA 1
ATOM 1608 C C . GLN A 1 196 ? 1.535 -0.651 -23.628 1.00 93.62 196 GLN A C 1
ATOM 1610 O O . GLN A 1 196 ? 0.320 -0.794 -23.487 1.00 93.62 196 GLN A O 1
ATOM 1615 N N . GLU A 1 197 ? 2.083 0.437 -24.166 1.00 89.00 197 GLU A N 1
ATOM 1616 C CA . GLU A 1 197 ? 1.321 1.511 -24.811 1.00 89.00 197 GLU A CA 1
ATOM 1617 C C . GLU A 1 197 ? 2.104 2.003 -26.036 1.00 89.00 197 GLU A C 1
ATOM 1619 O O . GLU A 1 197 ? 3.198 2.561 -25.915 1.00 89.00 197 GLU A O 1
ATOM 1624 N N . GLY A 1 198 ? 1.566 1.745 -27.230 1.00 88.50 198 GLY A N 1
ATOM 1625 C CA . GLY A 1 198 ? 2.312 1.912 -28.479 1.00 88.50 198 GLY A CA 1
ATOM 1626 C C . GLY A 1 198 ? 3.539 0.993 -28.534 1.00 88.50 198 GLY A C 1
ATOM 1627 O O . GLY A 1 198 ? 3.443 -0.207 -28.255 1.00 88.50 198 GLY A O 1
ATOM 1628 N N . ASP A 1 199 ? 4.689 1.573 -28.873 1.00 90.06 199 ASP A N 1
ATOM 1629 C CA . ASP A 1 199 ? 5.968 0.856 -28.983 1.00 90.06 199 ASP A CA 1
ATOM 1630 C C . ASP A 1 199 ? 6.700 0.711 -27.640 1.00 90.06 199 ASP A C 1
ATOM 1632 O O . ASP A 1 199 ? 7.672 -0.041 -27.527 1.00 90.06 199 ASP A O 1
ATOM 1636 N N . ASP A 1 200 ? 6.235 1.406 -26.600 1.00 92.31 200 ASP A N 1
ATOM 1637 C CA . ASP A 1 200 ? 6.884 1.395 -25.301 1.00 92.31 200 ASP A CA 1
ATOM 1638 C C . ASP A 1 200 ? 6.267 0.346 -24.368 1.00 92.31 200 ASP A C 1
ATOM 1640 O O . ASP A 1 200 ? 5.050 0.225 -24.220 1.00 92.31 200 ASP A O 1
ATOM 1644 N N . THR A 1 201 ? 7.130 -0.388 -23.663 1.00 95.62 201 THR A N 1
ATOM 1645 C CA . THR A 1 201 ? 6.736 -1.288 -22.572 1.00 95.62 201 THR A CA 1
ATOM 1646 C C . THR A 1 201 ? 7.429 -0.871 -21.283 1.00 95.62 201 THR A C 1
ATOM 1648 O O . THR A 1 201 ? 8.653 -0.706 -21.247 1.00 95.62 201 THR A O 1
ATOM 1651 N N . PHE A 1 202 ? 6.657 -0.755 -20.205 1.00 96.06 202 PHE A N 1
ATOM 1652 C CA . PHE A 1 202 ? 7.147 -0.324 -18.899 1.00 96.06 202 PHE A CA 1
ATOM 1653 C C . PHE A 1 202 ? 6.778 -1.310 -17.807 1.00 96.06 202 PHE A C 1
ATOM 1655 O O . PHE A 1 202 ? 5.711 -1.908 -17.850 1.00 96.06 202 PHE A O 1
ATOM 1662 N N . PHE A 1 203 ? 7.623 -1.422 -16.787 1.00 95.94 203 PHE A N 1
ATOM 1663 C CA . PHE A 1 203 ? 7.252 -1.969 -15.488 1.00 95.94 203 PHE A CA 1
ATOM 1664 C C . PHE A 1 203 ? 6.485 -0.928 -14.664 1.00 95.94 203 PHE A C 1
ATOM 1666 O O . PHE A 1 203 ? 6.781 0.266 -14.732 1.00 95.94 203 PHE A O 1
ATOM 1673 N N . PHE A 1 204 ? 5.559 -1.373 -13.807 1.00 95.06 204 PHE A N 1
ATOM 1674 C CA . PHE A 1 204 ? 4.938 -0.470 -12.828 1.00 95.06 204 PHE A CA 1
ATOM 1675 C C . PHE A 1 204 ? 5.973 0.007 -11.795 1.00 95.06 204 PHE A C 1
ATOM 1677 O O . PHE A 1 204 ? 5.998 1.176 -11.416 1.00 95.06 204 PHE A O 1
ATOM 1684 N N . ILE A 1 205 ? 6.851 -0.892 -11.349 1.00 95.12 205 ILE A N 1
ATOM 1685 C CA . ILE A 1 205 ? 7.869 -0.643 -10.318 1.00 95.12 205 ILE A CA 1
ATOM 1686 C C . ILE A 1 205 ? 9.246 -0.811 -10.965 1.00 95.12 205 ILE A C 1
ATOM 1688 O O . ILE A 1 205 ? 9.419 -1.774 -11.716 1.00 95.12 205 ILE A O 1
ATOM 1692 N N . PRO A 1 206 ? 10.243 0.049 -10.677 1.00 95.25 206 PRO A N 1
ATOM 1693 C CA . PRO A 1 206 ? 11.600 -0.147 -11.180 1.00 95.25 206 PRO A CA 1
ATOM 1694 C C . PRO A 1 206 ? 12.103 -1.566 -10.905 1.00 95.25 206 PRO A C 1
ATOM 1696 O O . PRO A 1 206 ? 11.943 -2.080 -9.797 1.00 95.25 206 PRO A O 1
ATOM 1699 N N . LEU A 1 207 ? 12.733 -2.198 -11.899 1.00 95.56 207 LEU A N 1
ATOM 1700 C CA . LEU A 1 207 ? 12.977 -3.646 -11.873 1.00 95.56 207 LEU A CA 1
ATOM 1701 C C . LEU A 1 207 ? 13.737 -4.135 -10.625 1.00 95.56 207 LEU A C 1
ATOM 1703 O O . LEU A 1 207 ? 13.383 -5.160 -10.048 1.00 95.56 207 LEU A O 1
ATOM 1707 N N . GLY A 1 208 ? 14.763 -3.401 -10.181 1.00 95.38 208 GLY A N 1
ATOM 1708 C CA . GLY A 1 208 ? 15.529 -3.771 -8.984 1.00 95.38 208 GLY A CA 1
ATOM 1709 C C . GLY A 1 208 ? 14.658 -3.811 -7.724 1.00 95.38 208 GLY A C 1
ATOM 1710 O O . GLY A 1 208 ? 14.754 -4.748 -6.934 1.00 95.38 208 GLY A O 1
ATOM 1711 N N . ASN A 1 209 ? 13.750 -2.842 -7.585 1.00 96.31 209 ASN A N 1
ATOM 1712 C CA . ASN A 1 209 ? 12.764 -2.796 -6.509 1.00 96.31 209 ASN A CA 1
ATOM 1713 C C . ASN A 1 209 ? 11.749 -3.950 -6.646 1.00 96.31 209 ASN A C 1
ATOM 1715 O O . ASN A 1 209 ? 11.574 -4.712 -5.698 1.00 96.31 209 ASN A O 1
ATOM 1719 N N . ALA A 1 210 ? 11.166 -4.155 -7.833 1.00 97.38 210 ALA A N 1
ATOM 1720 C CA . ALA A 1 210 ? 10.199 -5.233 -8.073 1.00 97.38 210 ALA A CA 1
ATOM 1721 C C . ALA A 1 210 ? 10.765 -6.622 -7.718 1.00 97.38 210 ALA A C 1
ATOM 1723 O O . ALA A 1 210 ? 10.119 -7.415 -7.034 1.00 97.38 210 ALA A O 1
ATOM 1724 N N . LEU A 1 211 ? 12.011 -6.903 -8.116 1.00 97.88 211 LEU A N 1
ATOM 1725 C CA . LEU A 1 211 ? 12.687 -8.160 -7.788 1.00 97.88 211 LEU A CA 1
ATOM 1726 C C . LEU A 1 211 ? 12.950 -8.301 -6.283 1.00 97.88 211 LEU A C 1
ATOM 1728 O O . LEU A 1 211 ? 12.716 -9.372 -5.722 1.00 97.88 211 LEU A O 1
ATOM 1732 N N . ALA A 1 212 ? 13.395 -7.235 -5.612 1.00 98.19 212 ALA A N 1
ATOM 1733 C CA . ALA A 1 212 ? 13.598 -7.242 -4.165 1.00 98.19 212 ALA A CA 1
ATOM 1734 C C . ALA A 1 212 ? 12.279 -7.490 -3.416 1.00 98.19 212 ALA A C 1
ATOM 1736 O O . ALA A 1 212 ? 12.221 -8.299 -2.487 1.00 98.19 212 ALA A O 1
ATOM 1737 N N . ALA A 1 213 ? 11.200 -6.841 -3.857 1.00 98.25 213 ALA A N 1
ATOM 1738 C CA . ALA A 1 213 ? 9.856 -7.033 -3.334 1.00 98.25 213 ALA A CA 1
ATOM 1739 C C . ALA A 1 213 ? 9.374 -8.474 -3.539 1.00 98.25 213 ALA A C 1
ATOM 1741 O O . ALA A 1 213 ? 8.791 -9.061 -2.627 1.00 98.25 213 ALA A O 1
ATOM 1742 N N . GLN A 1 214 ? 9.648 -9.064 -4.706 1.00 98.31 214 GLN A N 1
ATOM 1743 C CA . GLN A 1 214 ? 9.256 -10.433 -5.033 1.00 98.31 214 GLN A CA 1
ATOM 1744 C C . GLN A 1 214 ? 9.953 -11.444 -4.124 1.00 98.31 214 GLN A C 1
ATOM 1746 O O . GLN A 1 214 ? 9.283 -12.286 -3.529 1.00 98.31 214 GLN A O 1
ATOM 1751 N N . VAL A 1 215 ? 11.271 -11.321 -3.938 1.00 98.31 215 VAL A N 1
ATOM 1752 C CA . VAL A 1 215 ? 12.046 -12.165 -3.006 1.00 98.31 215 VAL A CA 1
ATOM 1753 C C . VAL A 1 215 ? 11.531 -12.021 -1.570 1.00 98.31 215 VAL A C 1
ATOM 1755 O O . VAL A 1 215 ? 11.475 -12.988 -0.811 1.00 98.31 215 VAL A O 1
ATOM 1758 N N . CYS A 1 216 ? 11.097 -10.820 -1.192 1.00 98.00 216 CYS A N 1
ATOM 1759 C CA . CYS A 1 216 ? 10.514 -10.552 0.117 1.00 98.00 216 CYS A CA 1
ATOM 1760 C C . CYS A 1 216 ? 9.037 -10.963 0.256 1.00 98.00 216 CYS A C 1
ATOM 1762 O O . CYS A 1 216 ? 8.479 -10.835 1.347 1.00 98.00 216 CYS A O 1
ATOM 1764 N N . GLY A 1 217 ? 8.386 -11.456 -0.801 1.00 97.94 217 GLY A N 1
ATOM 1765 C CA . GLY A 1 217 ? 6.953 -11.763 -0.787 1.00 97.94 217 GLY A CA 1
ATOM 1766 C C . GLY A 1 217 ? 6.061 -10.526 -0.604 1.00 97.94 217 GLY A C 1
ATOM 1767 O O . GLY A 1 217 ? 4.932 -10.650 -0.134 1.00 97.94 217 GLY A O 1
ATOM 1768 N N . MET A 1 218 ? 6.568 -9.342 -0.948 1.00 98.19 218 MET A N 1
ATOM 1769 C CA . MET A 1 218 ? 5.875 -8.049 -0.874 1.00 98.19 218 MET A CA 1
ATOM 1770 C C . MET A 1 218 ? 5.388 -7.551 -2.237 1.00 98.19 218 MET A C 1
ATOM 1772 O O . MET A 1 218 ? 4.598 -6.615 -2.285 1.00 98.19 218 MET A O 1
ATOM 1776 N N . MET A 1 219 ? 5.855 -8.145 -3.338 1.00 97.94 219 MET A N 1
ATOM 1777 C CA . MET A 1 219 ? 5.411 -7.749 -4.672 1.00 97.94 219 MET A CA 1
ATOM 1778 C C . MET A 1 219 ? 3.910 -8.053 -4.852 1.00 97.94 219 MET A C 1
ATOM 1780 O O . MET A 1 219 ? 3.500 -9.181 -4.550 1.00 97.94 219 MET A O 1
ATOM 1784 N N . PRO A 1 220 ? 3.103 -7.083 -5.322 1.00 96.12 220 PRO A N 1
ATOM 1785 C CA . PRO A 1 220 ? 1.712 -7.310 -5.707 1.00 96.12 220 PRO A CA 1
ATOM 1786 C C . PRO A 1 220 ? 1.620 -8.282 -6.884 1.00 96.12 220 PRO A C 1
ATOM 1788 O O . PRO A 1 220 ? 2.510 -8.305 -7.737 1.00 96.12 220 PRO A O 1
ATOM 1791 N N . ASP A 1 221 ? 0.527 -9.039 -6.962 1.00 95.00 221 ASP A N 1
ATOM 1792 C CA . ASP A 1 221 ? 0.331 -9.987 -8.061 1.00 95.00 221 ASP A CA 1
ATOM 1793 C C . ASP A 1 221 ? 0.066 -9.230 -9.377 1.00 95.00 221 ASP A C 1
ATOM 1795 O O . ASP A 1 221 ? 0.684 -9.532 -10.395 1.00 95.00 221 ASP A O 1
ATOM 1799 N N . ASN A 1 222 ? -0.744 -8.166 -9.329 1.00 95.31 222 ASN A N 1
ATOM 1800 C CA . ASN A 1 222 ? -0.918 -7.185 -10.398 1.00 95.31 222 ASN A CA 1
ATOM 1801 C C . ASN A 1 222 ? -0.662 -5.755 -9.875 1.00 95.31 222 ASN A C 1
ATOM 1803 O O . ASN A 1 222 ? -1.551 -5.152 -9.269 1.00 95.31 222 ASN A O 1
ATOM 1807 N N . PRO A 1 223 ? 0.531 -5.174 -10.099 1.00 95.06 223 PRO A N 1
ATOM 1808 C CA . PRO A 1 223 ? 0.863 -3.845 -9.591 1.00 95.06 223 PRO A CA 1
ATOM 1809 C C . PRO A 1 223 ? 0.186 -2.700 -10.367 1.00 95.06 223 PRO A C 1
ATOM 1811 O O . PRO A 1 223 ? 0.163 -1.572 -9.879 1.00 95.06 223 PRO A O 1
ATOM 1814 N N . TRP A 1 224 ? -0.381 -2.951 -11.551 1.00 94.31 224 TRP A N 1
ATOM 1815 C CA . TRP A 1 224 ? -1.035 -1.909 -12.353 1.00 94.31 224 TRP A CA 1
ATOM 1816 C C . TRP A 1 224 ? -2.418 -1.527 -11.830 1.00 94.31 224 TRP A C 1
ATOM 1818 O O . TRP A 1 224 ? -2.904 -0.426 -12.096 1.00 94.31 224 TRP A O 1
ATOM 1828 N N . VAL A 1 225 ? -3.031 -2.398 -11.031 1.00 92.69 225 VAL A N 1
ATOM 1829 C CA . VAL A 1 225 ? -4.432 -2.282 -10.631 1.00 92.69 225 VAL A CA 1
ATOM 1830 C C . VAL A 1 225 ? -4.535 -2.182 -9.115 1.00 92.69 225 VAL A C 1
ATOM 1832 O O . VAL A 1 225 ? -3.921 -2.946 -8.372 1.00 92.69 225 VAL A O 1
ATOM 1835 N N . LEU A 1 226 ? -5.309 -1.211 -8.630 1.00 93.44 226 LEU A N 1
ATOM 1836 C CA . LEU A 1 226 ? -5.618 -1.108 -7.205 1.00 93.44 226 LEU A CA 1
ATOM 1837 C C . LEU A 1 226 ? -6.507 -2.287 -6.793 1.00 93.44 226 LEU A C 1
ATOM 1839 O O . LEU A 1 226 ? -7.543 -2.510 -7.409 1.00 93.44 226 LEU A O 1
ATOM 1843 N N . GLY A 1 227 ? -6.111 -3.039 -5.766 1.00 94.25 227 GLY A N 1
ATOM 1844 C CA . GLY A 1 227 ? -6.761 -4.306 -5.434 1.00 94.25 227 GLY A CA 1
ATOM 1845 C C . GLY A 1 227 ? -6.187 -5.501 -6.198 1.00 94.25 227 GLY A C 1
ATOM 1846 O O . GLY A 1 227 ? -6.638 -6.622 -5.970 1.00 94.25 227 GLY A O 1
ATOM 1847 N N . GLY A 1 228 ? -5.170 -5.300 -7.041 1.00 93.94 228 GLY A N 1
ATOM 1848 C CA . GLY A 1 228 ? -4.410 -6.367 -7.696 1.00 93.94 228 GLY A CA 1
ATOM 1849 C C . GLY A 1 228 ? -3.341 -7.018 -6.808 1.00 93.94 228 GLY A C 1
ATOM 1850 O O . GLY A 1 228 ? -2.651 -7.934 -7.246 1.00 93.94 228 GLY A O 1
ATOM 1851 N N . GLY A 1 229 ? -3.163 -6.549 -5.572 1.00 95.62 229 GLY A N 1
ATOM 1852 C CA . GLY A 1 229 ? -2.234 -7.129 -4.605 1.00 95.62 229 GLY A CA 1
ATOM 1853 C C . GLY A 1 229 ? -2.883 -8.124 -3.639 1.00 95.62 229 GLY A C 1
ATOM 1854 O O . GLY A 1 229 ? -3.905 -8.753 -3.913 1.00 95.62 229 GLY A O 1
ATOM 1855 N N . ARG A 1 230 ? -2.271 -8.254 -2.458 1.00 96.56 230 ARG A N 1
ATOM 1856 C CA . ARG A 1 230 ? -2.556 -9.334 -1.500 1.00 96.56 230 ARG A CA 1
ATOM 1857 C C . ARG A 1 230 ? -3.526 -8.978 -0.373 1.00 96.56 230 ARG A C 1
ATOM 1859 O O . ARG A 1 230 ? -3.606 -9.728 0.599 1.00 96.56 230 ARG A O 1
ATOM 1866 N N . ALA A 1 231 ? -4.236 -7.854 -0.455 1.00 97.69 231 ALA A N 1
ATOM 1867 C CA . ALA A 1 231 ? -5.268 -7.558 0.538 1.00 97.69 231 ALA A CA 1
ATOM 1868 C C . ALA A 1 231 ? -6.450 -8.543 0.443 1.00 97.69 231 ALA A C 1
ATOM 1870 O O . ALA A 1 231 ? -6.766 -9.035 -0.641 1.00 97.69 231 ALA A O 1
ATOM 1871 N N . THR A 1 232 ? -7.119 -8.817 1.565 1.00 97.88 232 THR A N 1
ATOM 1872 C CA . THR A 1 232 ? -8.206 -9.809 1.654 1.00 97.88 232 THR A CA 1
ATOM 1873 C C . THR A 1 232 ? -9.504 -9.300 1.028 1.00 97.88 232 THR A C 1
ATOM 1875 O O . THR A 1 232 ? -10.224 -10.058 0.372 1.00 97.88 232 THR A O 1
ATOM 1878 N N . ARG A 1 233 ? -9.827 -8.024 1.259 1.00 98.12 233 ARG A N 1
ATOM 1879 C CA . ARG A 1 233 ? -11.039 -7.357 0.777 1.00 98.12 233 ARG A CA 1
ATOM 1880 C C . ARG A 1 233 ? -10.757 -5.917 0.356 1.00 98.12 233 ARG A C 1
ATOM 1882 O O . ARG A 1 233 ? -9.735 -5.334 0.709 1.00 98.12 233 ARG A O 1
ATOM 1889 N N . MET A 1 234 ? -11.695 -5.345 -0.382 1.00 97.31 234 MET A N 1
ATOM 1890 C CA . MET A 1 234 ? -11.704 -3.968 -0.848 1.00 97.31 234 MET A CA 1
ATOM 1891 C C . MET A 1 234 ? -13.112 -3.398 -0.701 1.00 97.31 234 MET A C 1
ATOM 1893 O O . MET A 1 234 ? -14.072 -3.964 -1.230 1.00 97.31 234 MET A O 1
ATOM 1897 N N . ALA A 1 235 ? -13.216 -2.283 0.014 1.00 97.00 235 ALA A N 1
ATOM 1898 C CA . ALA A 1 235 ? -14.413 -1.462 0.051 1.00 97.00 235 ALA A CA 1
ATOM 1899 C C . ALA A 1 235 ? -14.547 -0.739 -1.293 1.00 97.00 235 ALA A C 1
ATOM 1901 O O . ALA A 1 235 ? -13.585 -0.160 -1.799 1.00 97.00 235 ALA A O 1
ATOM 1902 N N . VAL A 1 236 ? -15.728 -0.805 -1.894 1.00 96.00 236 VAL A N 1
ATOM 1903 C CA . VAL A 1 236 ? -16.016 -0.196 -3.188 1.00 96.00 236 VAL A CA 1
ATOM 1904 C C . VAL A 1 236 ? -17.197 0.746 -3.039 1.00 96.00 236 VAL A C 1
ATOM 1906 O O . VAL A 1 236 ? -18.261 0.364 -2.561 1.00 96.00 236 VAL A O 1
ATOM 1909 N N . GLU A 1 237 ? -17.025 1.978 -3.500 1.00 94.94 237 GLU A N 1
ATOM 1910 C CA . GLU A 1 237 ? -18.038 3.020 -3.345 1.00 94.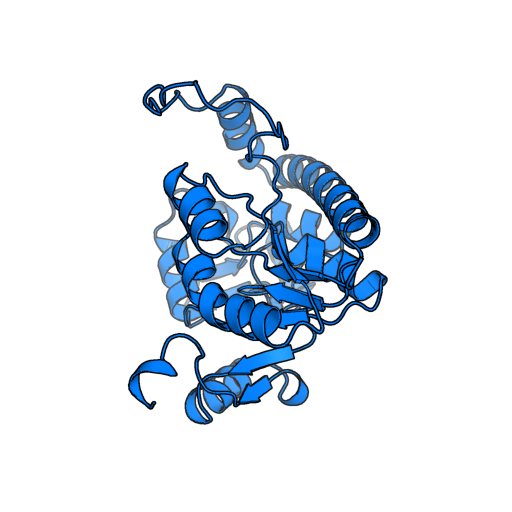94 237 GLU A CA 1
ATOM 1911 C C . GLU A 1 237 ? -19.353 2.683 -4.063 1.00 94.94 237 GLU A C 1
ATOM 1913 O O . GLU A 1 237 ? -20.436 2.910 -3.537 1.00 94.94 237 GLU A O 1
ATOM 1918 N N . SER A 1 238 ? -19.286 2.117 -5.270 1.00 95.25 238 SER A N 1
ATOM 1919 C CA . SER A 1 238 ? -20.475 1.892 -6.093 1.00 95.25 238 SER A CA 1
ATOM 1920 C C . SER A 1 238 ? -20.367 0.655 -6.979 1.00 95.25 238 SER A C 1
ATOM 1922 O O . SER A 1 238 ? -19.278 0.201 -7.336 1.00 95.25 238 SER A O 1
ATOM 1924 N N . ARG A 1 239 ? -21.518 0.150 -7.444 1.00 96.88 239 ARG A N 1
ATOM 1925 C CA . ARG A 1 239 ? -21.569 -0.916 -8.463 1.00 96.88 239 ARG A CA 1
ATOM 1926 C C . ARG A 1 239 ? -20.876 -0.512 -9.766 1.00 96.88 239 ARG A C 1
ATOM 1928 O O . ARG A 1 239 ? -20.339 -1.370 -10.460 1.00 96.88 239 ARG A O 1
ATOM 1935 N N . ARG A 1 240 ? -20.880 0.782 -10.111 1.00 95.25 240 ARG A N 1
ATOM 1936 C CA . ARG A 1 240 ? -20.161 1.300 -11.285 1.00 95.25 240 ARG A CA 1
ATOM 1937 C C . ARG A 1 240 ? -18.656 1.105 -11.119 1.00 95.25 240 ARG A C 1
ATOM 1939 O O . ARG A 1 240 ? -18.021 0.568 -12.021 1.00 95.25 240 ARG A O 1
ATOM 1946 N N . LEU A 1 241 ? -18.110 1.494 -9.967 1.00 93.50 241 LEU A N 1
ATOM 1947 C CA . LEU A 1 241 ? -16.694 1.304 -9.671 1.00 93.50 241 LEU A CA 1
ATOM 1948 C C . LEU A 1 241 ? -16.328 -0.186 -9.607 1.00 93.50 241 LEU A C 1
ATOM 1950 O O . LEU A 1 241 ? -15.318 -0.588 -10.174 1.00 93.50 241 LEU A O 1
ATOM 1954 N N . GLN A 1 242 ? -17.183 -1.017 -9.009 1.00 95.94 242 GLN A N 1
ATOM 1955 C CA . GLN A 1 242 ? -16.982 -2.467 -8.981 1.00 95.94 242 GLN A CA 1
ATOM 1956 C C . GLN A 1 242 ? -16.858 -3.045 -10.398 1.00 95.94 242 GLN A C 1
ATOM 1958 O O . GLN A 1 242 ? -15.915 -3.776 -10.673 1.00 95.94 242 GLN A O 1
ATOM 1963 N N . LYS A 1 243 ? -17.759 -2.678 -11.323 1.00 96.06 243 LYS A N 1
ATOM 1964 C CA . LYS A 1 243 ? -17.685 -3.109 -12.732 1.00 96.06 243 LYS A CA 1
ATOM 1965 C C . LYS A 1 243 ? -16.386 -2.671 -13.410 1.00 96.06 243 LYS A C 1
ATOM 1967 O O . LYS A 1 243 ? -15.811 -3.445 -14.167 1.00 96.06 243 LYS A O 1
ATOM 1972 N N . MET A 1 244 ? -15.920 -1.455 -13.131 1.00 94.00 244 MET A N 1
ATOM 1973 C CA . MET A 1 244 ? -14.659 -0.947 -13.673 1.00 94.00 244 MET A CA 1
ATOM 1974 C C . MET A 1 244 ? -13.453 -1.739 -13.146 1.00 94.00 244 MET A C 1
ATOM 1976 O O . MET A 1 244 ? -12.604 -2.143 -13.930 1.00 94.00 244 MET A O 1
ATOM 1980 N N . LEU A 1 245 ? -13.395 -2.007 -11.839 1.00 93.75 245 LEU A N 1
ATOM 1981 C CA . LEU A 1 245 ? -12.317 -2.787 -11.221 1.00 93.75 245 LEU A CA 1
ATOM 1982 C C . LEU A 1 245 ? -12.341 -4.259 -11.663 1.00 93.75 245 LEU A C 1
ATOM 1984 O O . LEU A 1 245 ? -11.285 -4.834 -11.918 1.00 93.75 245 LEU A O 1
ATOM 1988 N N . LEU A 1 246 ? -13.530 -4.849 -11.838 1.00 95.25 246 LEU A N 1
ATOM 1989 C CA . LEU A 1 246 ? -13.699 -6.174 -12.450 1.00 95.25 246 LEU A CA 1
ATOM 1990 C C . LEU A 1 246 ? -13.106 -6.213 -13.862 1.00 95.25 246 LEU A C 1
ATOM 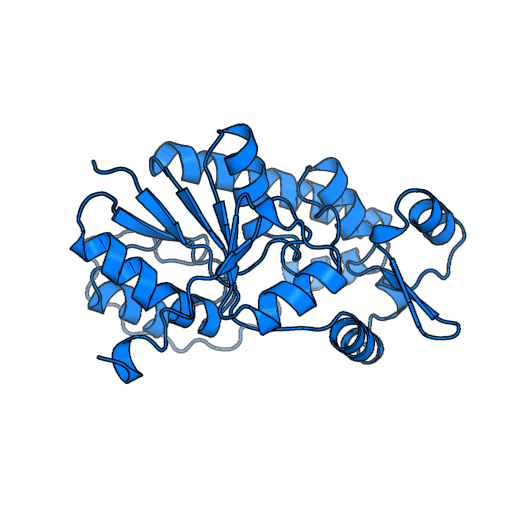1992 O O . LEU A 1 246 ? -12.355 -7.128 -14.184 1.00 95.25 246 LEU A O 1
ATOM 1996 N N . ALA A 1 247 ? -13.399 -5.203 -14.689 1.00 94.12 247 ALA A N 1
ATOM 1997 C CA . ALA A 1 247 ? -12.848 -5.098 -16.040 1.00 94.12 247 ALA A CA 1
ATOM 1998 C C . ALA A 1 247 ? -11.317 -4.918 -16.049 1.00 94.12 247 ALA A C 1
ATOM 2000 O O . ALA A 1 247 ? -10.661 -5.312 -17.007 1.00 94.12 247 ALA A O 1
ATOM 2001 N N . GLN A 1 248 ? -10.745 -4.374 -14.972 1.00 91.31 248 GLN A N 1
ATOM 2002 C CA . GLN A 1 248 ? -9.296 -4.275 -14.761 1.00 91.31 248 GLN A CA 1
ATOM 2003 C C . GLN A 1 248 ? -8.680 -5.557 -14.166 1.00 91.31 248 GLN A C 1
ATOM 2005 O O . GLN A 1 248 ? -7.470 -5.619 -13.968 1.00 91.31 248 GLN A O 1
ATOM 2010 N N . GLY A 1 249 ? -9.476 -6.592 -13.882 1.00 92.69 249 GLY A N 1
ATOM 2011 C CA . GLY A 1 249 ? -8.990 -7.879 -13.381 1.00 92.69 249 GLY A CA 1
ATOM 2012 C C . GLY A 1 249 ? -8.915 -8.000 -11.857 1.00 92.69 249 GLY A C 1
ATOM 2013 O O . GLY A 1 249 ? -8.261 -8.913 -11.356 1.00 92.69 249 GLY A O 1
ATOM 2014 N N . VAL A 1 250 ? -9.573 -7.117 -11.096 1.00 94.56 250 VAL A N 1
ATOM 2015 C CA . VAL A 1 250 ? -9.758 -7.324 -9.649 1.00 94.56 250 VAL A CA 1
ATOM 2016 C C . VAL A 1 250 ? -10.783 -8.435 -9.427 1.00 94.56 250 VAL A C 1
ATOM 2018 O O . VAL A 1 250 ? -11.871 -8.404 -9.997 1.00 94.56 250 VAL A O 1
ATOM 2021 N N . ALA A 1 251 ? -10.458 -9.400 -8.566 1.00 95.69 251 ALA A N 1
ATOM 2022 C CA . ALA A 1 251 ? -11.338 -10.523 -8.253 1.00 95.69 251 ALA A CA 1
ATOM 2023 C C . ALA A 1 251 ? -12.661 -10.065 -7.606 1.00 95.69 251 ALA A C 1
ATOM 2025 O O . ALA A 1 251 ? -12.666 -9.230 -6.695 1.00 95.69 251 ALA A O 1
ATOM 2026 N N . ALA A 1 252 ? -13.789 -10.622 -8.054 1.00 96.56 252 ALA A N 1
ATOM 2027 C CA . ALA A 1 252 ? -15.124 -10.201 -7.624 1.00 96.56 252 ALA A CA 1
ATOM 2028 C C . ALA A 1 252 ? -15.336 -10.378 -6.114 1.00 96.56 252 ALA A C 1
ATOM 2030 O O . ALA A 1 252 ? -15.837 -9.481 -5.441 1.00 96.56 252 ALA A O 1
ATOM 2031 N N . GLU A 1 253 ? -14.887 -11.508 -5.576 1.00 97.00 253 GLU A N 1
ATOM 2032 C CA . GLU A 1 253 ? -14.968 -11.897 -4.170 1.00 97.00 253 GLU A CA 1
ATOM 2033 C C . GLU A 1 253 ? -14.131 -11.013 -3.236 1.00 97.00 253 GLU A C 1
ATOM 2035 O O . GLU A 1 253 ? -14.353 -11.004 -2.022 1.00 97.00 253 GLU A O 1
ATOM 2040 N N . LYS A 1 254 ? -13.175 -10.254 -3.787 1.00 96.56 254 LYS A N 1
ATOM 2041 C CA . LYS A 1 254 ? -12.396 -9.271 -3.033 1.00 96.56 254 LYS A CA 1
ATOM 2042 C C . LYS A 1 254 ? -13.203 -8.000 -2.782 1.00 96.56 254 LYS A C 1
ATOM 2044 O O . LYS A 1 254 ? -12.944 -7.315 -1.800 1.00 96.56 254 LYS A O 1
ATOM 2049 N N . MET A 1 255 ? -14.177 -7.677 -3.628 1.00 97.69 255 MET A N 1
ATOM 2050 C CA . MET A 1 255 ? -14.881 -6.397 -3.601 1.00 97.69 255 MET A CA 1
ATOM 2051 C C . MET A 1 255 ? -16.214 -6.474 -2.857 1.00 97.69 255 MET A C 1
ATOM 2053 O O . MET A 1 255 ? -17.068 -7.299 -3.173 1.00 97.69 255 MET A O 1
ATOM 2057 N N . ALA A 1 256 ? -16.433 -5.540 -1.934 1.00 97.75 256 ALA A N 1
ATOM 2058 C CA . ALA A 1 256 ? -17.722 -5.308 -1.292 1.00 97.75 256 ALA A CA 1
ATOM 2059 C C . ALA A 1 256 ? -18.194 -3.883 -1.598 1.00 97.75 256 ALA A C 1
ATOM 2061 O O . ALA A 1 256 ? -17.458 -2.930 -1.358 1.00 97.75 256 ALA A O 1
ATOM 2062 N N . VAL A 1 257 ? -19.409 -3.728 -2.134 1.00 97.38 257 VAL A N 1
ATOM 2063 C CA . VAL A 1 257 ? -19.985 -2.397 -2.379 1.00 97.38 257 VAL A CA 1
ATOM 2064 C C . VAL A 1 257 ? -20.528 -1.850 -1.061 1.00 97.38 257 VAL A C 1
ATOM 2066 O O . VAL A 1 257 ? -21.516 -2.372 -0.551 1.00 97.38 257 VAL A O 1
ATOM 2069 N N . THR A 1 258 ? -19.872 -0.829 -0.515 1.00 95.88 258 THR A N 1
ATOM 2070 C CA . THR A 1 258 ? -20.132 -0.292 0.832 1.00 95.88 258 THR A CA 1
ATOM 2071 C C . THR A 1 258 ? -20.473 1.194 0.850 1.00 95.88 258 THR A C 1
ATOM 2073 O O . THR A 1 258 ? -20.793 1.711 1.911 1.00 95.88 258 THR A O 1
ATOM 2076 N N . GLY A 1 259 ? -20.376 1.900 -0.280 1.00 93.75 259 GLY A N 1
ATOM 2077 C CA . GLY A 1 259 ? -20.345 3.363 -0.253 1.00 93.75 259 GLY A CA 1
ATOM 2078 C C . GLY A 1 259 ? -18.984 3.883 0.211 1.00 93.75 259 GLY A C 1
ATOM 2079 O O . GLY A 1 259 ? -17.992 3.142 0.217 1.00 93.75 259 GLY A O 1
ATOM 2080 N N . ARG A 1 260 ? -18.927 5.166 0.566 1.00 91.81 260 ARG A N 1
ATOM 2081 C CA . ARG A 1 260 ? -17.701 5.855 0.972 1.00 91.81 260 ARG A CA 1
ATOM 2082 C C . ARG A 1 260 ? -17.927 6.549 2.314 1.00 91.81 260 ARG A C 1
ATOM 2084 O O . ARG A 1 260 ? -18.625 7.549 2.381 1.00 91.81 260 ARG A O 1
ATOM 2091 N N . ALA A 1 261 ? -17.263 6.051 3.355 1.00 91.81 261 ALA A N 1
ATOM 2092 C CA . ALA A 1 261 ? -17.487 6.504 4.730 1.00 91.81 261 ALA A CA 1
ATOM 2093 C C . ALA A 1 261 ? -17.255 8.015 4.935 1.00 91.81 261 ALA A C 1
ATOM 2095 O O . ALA A 1 261 ? -17.889 8.645 5.776 1.00 91.81 261 ALA A O 1
ATOM 2096 N N . SER A 1 262 ? -16.363 8.626 4.149 1.00 89.38 262 SER A N 1
ATOM 2097 C CA . SER A 1 262 ? -16.102 10.070 4.212 1.00 89.38 262 SER A CA 1
ATOM 2098 C C . SER A 1 262 ? -17.244 10.952 3.702 1.00 89.38 262 SER A C 1
ATOM 2100 O O . SER A 1 262 ? -17.201 12.159 3.934 1.00 89.38 262 SER A O 1
ATOM 2102 N N . VAL A 1 263 ? -18.271 10.384 3.060 1.00 89.88 263 VAL A N 1
ATOM 2103 C CA . VAL A 1 263 ? -19.462 11.121 2.606 1.00 89.88 263 VAL A CA 1
ATOM 2104 C C . VAL A 1 263 ? -20.745 10.726 3.341 1.00 89.88 263 VAL A C 1
ATOM 2106 O O . VAL A 1 263 ? -21.789 11.307 3.057 1.00 89.88 263 VAL A O 1
ATOM 2109 N N . ASP A 1 264 ? -20.684 9.816 4.319 1.00 88.38 264 ASP A N 1
ATOM 2110 C CA . ASP A 1 264 ? -21.873 9.344 5.050 1.00 88.38 264 ASP A CA 1
ATOM 2111 C C . ASP A 1 264 ? -22.621 10.498 5.746 1.00 88.38 264 ASP A C 1
ATOM 2113 O O . ASP A 1 264 ? -23.851 10.521 5.783 1.00 88.38 264 ASP A O 1
ATOM 2117 N N . GLN A 1 265 ? -21.891 11.516 6.221 1.00 79.62 265 GLN A N 1
ATOM 2118 C CA . GLN A 1 265 ? -22.463 12.700 6.879 1.00 79.62 265 GLN A CA 1
ATOM 2119 C C . GLN A 1 265 ? -23.269 13.613 5.944 1.00 79.62 265 GLN A C 1
ATOM 2121 O O . GLN A 1 265 ? -24.045 14.428 6.425 1.00 79.62 265 GLN A O 1
ATOM 2126 N N . ILE A 1 266 ? -23.104 13.504 4.621 1.00 81.00 266 ILE A N 1
ATOM 2127 C CA . ILE A 1 266 ? -23.913 14.271 3.656 1.00 81.00 266 ILE A CA 1
ATOM 2128 C C . ILE A 1 266 ? -25.331 13.685 3.562 1.00 81.00 266 ILE A C 1
ATOM 2130 O O . ILE A 1 266 ? -26.265 14.371 3.156 1.00 81.00 266 ILE A O 1
ATOM 2134 N N . THR A 1 267 ? -25.492 12.411 3.925 1.00 61.69 267 THR A N 1
ATOM 2135 C CA . THR A 1 267 ? -26.748 11.663 3.795 1.00 61.69 267 THR A CA 1
ATOM 2136 C C . THR A 1 267 ? -27.495 11.440 5.112 1.00 61.69 267 THR A C 1
ATOM 2138 O O . THR A 1 267 ? -28.563 10.829 5.079 1.00 61.69 267 THR A O 1
ATOM 2141 N N . ALA A 1 268 ? -26.938 11.894 6.241 1.00 55.72 268 ALA A N 1
ATOM 2142 C CA . ALA A 1 268 ? -27.528 11.787 7.579 1.00 55.72 268 ALA A CA 1
ATOM 2143 C C . ALA A 1 268 ? -28.441 12.981 7.890 1.00 55.72 268 ALA A C 1
ATOM 2145 O O . ALA A 1 268 ? -29.514 12.744 8.488 1.00 55.72 268 ALA A O 1
#

Secondary structure (DSSP, 8-state):
---EEEEE-SSHHHHHHHHHHHHHHHHH-SSEEEEE--S---HHHHHHHHHTT-EEE-TTSPP--TT---------------HHHHHHHHHTTSHHHHHHHHHHHHHHHHHHHHHHHHHTTEEEEEES-SSSTTHHHHHHHHHHHTT--EEE-------HHHHHHHHHT-TTGGGTB--SHHHHHHHHH-GGGEEEETTEEEESS-HHHHHHHHHTT-S-SSTTSTT-SS-SEEEES-HHHHHHHHHTT--GGGEEE---GGGGGG--